Protein 5TC4 (pdb70)

InterPro domains:
  IPR000672 Tetrahydrofolate dehydrogenase/cyclohydrolase [MF_01576] (37-332)
  IPR000672 Tetrahydrofolate dehydrogenase/cyclohydrolase [PR00085] (68-90)
  IPR000672 Tetrahydrofolate dehydrogenase/cyclohydrolase [PR00085] (109-136)
  IPR000672 Tetrahydrofolate dehydrogenase/cyclohydrolase [PR00085] (144-165)
  IPR000672 Tetrahydrofolate dehydrogenase/cyclohydrolase [PR00085] (189-209)
  IPR000672 Tetrahydrofolate dehydrogenase/cyclohydrolase [PR00085] (248-277)
  IPR000672 Tetrahydrofolate dehydrogenase/cyclohydrolase [PR00085] (288-304)
  IPR000672 Tetrahydrofolate dehydrogenase/cyclohydrolase [PR00085] (305-323)
  IPR020630 Tetrahydrofolate dehydrogenase/cyclohydrolase, catalytic domain [PF00763] (40-155)
  IPR020631 Tetrahydrofolate dehydrogenase/cyclohydrolase, NAD(P)-binding domain [PF02882] (174-330)
  IPR020631 Tetrahydrofolate dehydrogenase/cyclohydrolase, NAD(P)-binding domain [cd01080] (150-329)
  IPR020867 Tetrahydrofolate dehydrogenase/cyclohydrolase, conserved site [PS00766] (110-135)
  IPR020867 Tetrahydrofolate dehydrogenase/cyclohydrolase, conserved site [PS00767] (309-317)
  IPR036291 NAD(P)-binding domain superfamily [SSF51735] (157-329)
  IPR046346 Aminoacid dehydrogenase-like, N-terminal domain superfamily [SSF53223] (36-178)

CATH classification: 3.40.50.720 (+1 more: 3.40.50.10860)

Nearest PDB structures (foldseek):
  6s4a-assembly1_B  TM=9.984E-01  e=3.434E-58  Homo sapiens
  6jib-assembly1_A  TM=9.997E-01  e=1.124E-57  Homo sapiens
  9it6-assembly1_B  TM=1.000E+00  e=1.806E-57  Homo sapiens
  6s4f-assembly1_B  TM=1.000E+00  e=3.943E-56  Homo sapiens
  6kg2-assembly1_B  TM=9.972E-01  e=4.757E-55  Homo sapiens

Sequence (292 aa):
EAVVISGRKLAQQIKQEVRQEVEEWVASGNKRPHLSVILVGENPASHSYVLNKTRAAAVVGINSETIMKPASISEEELLNNLINKLNNDDNVDGLLVQLPLPEHIDERRICNAVSPDKDVDGFHVINVGRMCLDQYSMLPATPWGVWWEIIKRTGIPTLGKNVVVAGRSKNVGMPIAMLLHTDGAHERPGGDATVTISHRYTPKEQLKKHTILADIVISAAGIPNLITADMIKEGAAVIDVGINRVHKPKLVGDVDFEGVRRQKAGYITPVPGGVGPMTVAMLMKNTIIAAKKVL

Solvent-accessible surface area: 13826 Å² total; per-residue (Å²): 206,8,84,57,11,33,0,173,140,20,1,95,93,2,43,106,82,0,81,107,48,0,99,117,58,44,84,82,71,58,84,84,0,19,0,0,0,0,4,10,14,153,62,111,28,6,52,57,71,3,84,70,18,23,146,5,0,74,89,0,22,5,75,42,65,46,27,119,73,87,52,93,13,45,34,138,98,0,52,104,31,0,87,138,6,30,107,52,128,69,4,17,0,0,3,9,17,52,87,14,28,176,106,7,54,60,121,132,0,12,52,30,5,22,47,64,17,5,0,18,2,38,14,84,89,7,42,29,80,2,49,131,12,57,135,13,7,16,5,9,23,1,36,0,1,27,8,0,0,109,88,41,58,18,86,18,133,55,75,53,1,4,0,4,10,107,48,140,67,24,1,33,1,2,5,36,1,1,88,10,60,30,93,85,84,17,71,8,4,44,6,87,34,43,96,5,59,192,164,35,81,105,126,80,10,76,128,68,0,60,104,0,33,0,0,0,0,20,42,41,82,56,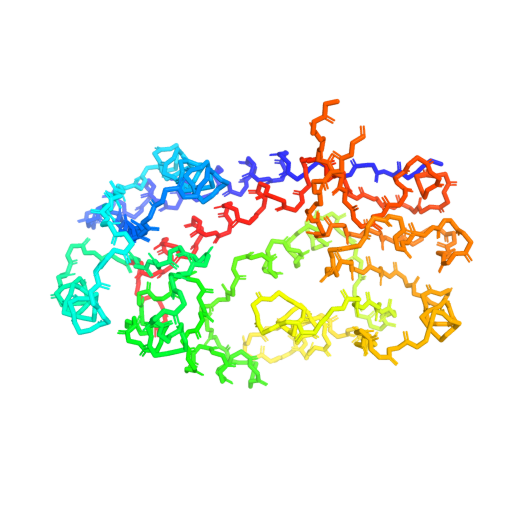87,21,0,37,33,74,3,0,74,142,46,2,3,0,0,6,18,5,90,14,138,35,178,211,102,118,62,37,5,0,9,45,60,114,19,0,93,132,65,5,22,71,0,1,30,32,97,25,1,6,40,36,0,31,16,0,3,2,0,49,2,0,0,29,6,8,59,138,106,106

Organism: Homo sapiens (NCBI:txid9606)

Secondary structure (DSSP, 8-state):
--EE--HHHHHHHHHHHHHHHHHHHHHTTPPPPEEEEEEES--HHHHHHHHHHHHHHHHHT-EEEEEEE-TT--HHHHHHHHHHHHH-TT--EEEE-SPPPTTS-HHHHHHHS-GGGBTT--SHHHHHHHHTT------HHHHHHHHHHHHHT---TT-EEEEE---TTTHHHHHHHHHS-TTSSS-----EEEEE-TTS-HHHHHHHHTT-SEEEE-S--TT-B-GGGS-TT-EEEE---EEE---EEE-SB-HHHHTTT-SEE--SSSSHHHHHHHHHHHHHHHHHHT--

B-factor: mean 28.62, std 11.02, range [14.59, 91.39]

Structure (mmCIF, N/CA/C/O backbone):
data_5TC4
#
_entry.id   5TC4
#
_cell.length_a   74.323
_cell.length_b   74.323
_cell.length_c   98.620
_cell.angle_alpha   90.00
_cell.angle_beta   90.00
_cell.angle_gamma   90.00
#
_symmetry.space_group_name_H-M   'I 4'
#
loop_
_entity.id
_entity.type
_entity.pdbx_description
1 polymer 'Bifunctional methylenetetrahydrofolate dehydrogenase/cyclohydrolase, mitochondrial'
2 non-polymer NICOTINAMIDE-ADENINE-DINUCLEOTIDE
3 non-polymer '4-(7-AMINO-9-HYDROXY-1-OXO-3,3A,4,5-TETRAHYDRO-2,5,6,8,9B-PENTAAZA-CYCLOPENTA[A]NAPHTHALEN-2-YL)-PHENYLCARBONYL-GLUTAMI C ACID'
4 non-polymer 'PHOSPHATE ION'
5 water water
#
loop_
_atom_site.group_PDB
_atom_site.id
_atom_site.type_symbol
_atom_site.label_atom_id
_atom_site.label_alt_id
_atom_site.label_comp_id
_atom_site.label_asym_id
_atom_site.label_entity_id
_atom_site.label_seq_id
_atom_site.pdbx_PDB_ins_code
_atom_site.Cartn_x
_atom_site.Cartn_y
_atom_site.Cartn_z
_atom_site.occupancy
_atom_site.B_iso_or_equiv
_atom_site.auth_seq_id
_atom_site.auth_comp_id
_atom_site.auth_asym_id
_atom_site.auth_atom_id
_atom_site.pdbx_PDB_model_num
ATOM 1 N N . GLU A 1 2 ? 89.910 10.929 -26.824 1.00 39.55 36 GLU A N 1
ATOM 2 C CA . GLU A 1 2 ? 89.557 11.616 -25.522 1.00 37.79 36 GLU A CA 1
ATOM 3 C C . GLU A 1 2 ? 89.655 10.721 -24.257 1.00 34.86 36 GLU A C 1
ATOM 4 O O . GLU A 1 2 ? 88.850 9.791 -24.037 1.00 34.48 36 GLU A O 1
ATOM 10 N N . ALA A 1 3 ? 90.664 11.074 -23.440 1.00 31.74 37 ALA A N 1
ATOM 11 C CA . ALA A 1 3 ? 90.890 10.524 -22.109 1.00 30.17 37 ALA A CA 1
ATOM 12 C C . ALA A 1 3 ? 89.654 10.790 -21.219 1.00 29.84 37 ALA A C 1
ATOM 13 O O . ALA A 1 3 ? 89.021 11.869 -21.317 1.00 29.58 37 ALA A O 1
ATOM 15 N N . VAL A 1 4 ? 89.307 9.775 -20.402 1.00 29.50 38 VAL A N 1
ATOM 16 C CA . VAL A 1 4 ? 88.383 9.931 -19.282 1.00 28.77 38 VAL A CA 1
ATOM 17 C C . VAL A 1 4 ? 89.190 10.746 -18.259 1.00 26.56 38 VAL A C 1
ATOM 18 O O . VAL A 1 4 ? 90.319 10.371 -17.883 1.00 25.75 38 VAL A O 1
ATOM 22 N N . VAL A 1 5 ? 88.637 11.883 -17.889 1.00 26.66 39 VAL A N 1
ATOM 23 C CA . VAL A 1 5 ? 89.191 12.721 -16.862 1.00 26.59 39 VAL A CA 1
ATOM 24 C C . VAL A 1 5 ? 88.611 12.243 -15.515 1.00 26.41 39 VAL A C 1
ATOM 25 O O . VAL A 1 5 ? 87.435 12.284 -15.281 1.00 26.88 39 VAL A O 1
ATOM 29 N N . ILE A 1 6 ? 89.452 11.712 -14.660 1.00 26.53 40 ILE A N 1
ATOM 30 C CA . ILE A 1 6 ? 88.942 11.064 -13.425 1.00 26.58 40 ILE A CA 1
ATOM 31 C C . ILE A 1 6 ? 88.827 12.221 -12.439 1.00 25.93 40 ILE A C 1
ATOM 32 O O . ILE A 1 6 ? 89.765 12.987 -12.300 1.00 25.12 40 ILE A O 1
ATOM 37 N N . SER A 1 7 ? 87.722 12.323 -11.746 1.00 25.65 41 SER A N 1
ATOM 38 C CA . SER A 1 7 ? 87.563 13.357 -10.781 1.00 26.66 41 SER A CA 1
ATOM 39 C C . SER A 1 7 ? 88.045 12.833 -9.423 1.00 25.82 41 SER A C 1
ATOM 40 O O . SER A 1 7 ? 87.428 11.974 -8.869 1.00 24.51 41 SER A O 1
ATOM 43 N N . GLY A 1 8 ? 89.136 13.341 -8.902 1.00 25.86 42 GLY A N 1
ATOM 44 C CA . GLY A 1 8 ? 89.558 12.912 -7.553 1.00 26.70 42 GLY A CA 1
ATOM 45 C C . GLY A 1 8 ? 88.593 13.504 -6.497 1.00 28.62 42 GLY A C 1
ATOM 46 O O . GLY A 1 8 ? 88.410 12.949 -5.414 1.00 27.47 42 GLY A O 1
ATOM 47 N N . ARG A 1 9 ? 87.970 14.627 -6.828 1.00 31.15 43 ARG A N 1
ATOM 48 C CA . ARG A 1 9 ? 86.934 15.219 -6.013 1.00 34.28 43 ARG A CA 1
ATOM 49 C C . ARG A 1 9 ? 85.749 14.304 -5.788 1.00 32.96 43 ARG A C 1
ATOM 50 O O . ARG A 1 9 ? 85.354 14.067 -4.673 1.00 32.80 43 ARG A O 1
ATOM 58 N N . LYS A 1 10 ? 85.235 13.687 -6.825 1.00 32.90 44 LYS A N 1
ATOM 59 C CA . LYS A 1 10 ? 84.148 12.724 -6.702 1.00 34.23 44 LYS A CA 1
ATOM 60 C C . LYS A 1 10 ? 84.539 11.425 -5.960 1.00 31.76 44 LYS A C 1
ATOM 61 O O . LYS A 1 10 ? 83.785 10.935 -5.130 1.00 31.12 44 LYS A O 1
ATOM 67 N N . LEU A 1 11 ? 85.691 10.848 -6.308 1.00 30.16 45 LEU A N 1
ATOM 68 C CA . LEU A 1 11 ? 86.219 9.758 -5.571 1.00 29.88 45 LEU A CA 1
ATOM 69 C C . LEU A 1 11 ? 86.405 10.101 -4.107 1.00 28.28 45 LEU A C 1
ATOM 70 O O . LEU A 1 11 ? 86.064 9.297 -3.290 1.00 28.08 45 LEU A O 1
ATOM 75 N N . ALA A 1 12 ? 86.983 11.251 -3.811 1.00 27.32 46 ALA A N 1
ATOM 76 C CA . ALA A 1 12 ? 87.249 11.632 -2.418 1.00 28.81 46 ALA A CA 1
ATOM 77 C C . ALA A 1 12 ? 85.947 11.759 -1.592 1.00 30.23 46 ALA A C 1
ATOM 78 O O . ALA A 1 12 ? 85.923 11.348 -0.413 1.00 29.20 46 ALA A O 1
ATOM 80 N N . GLN A 1 13 ? 84.914 12.315 -2.225 1.00 31.99 47 GLN A N 1
ATOM 81 C CA . GLN A 1 13 ? 83.596 12.357 -1.625 1.00 36.04 47 GLN A CA 1
ATOM 82 C C . GLN A 1 13 ? 83.112 10.958 -1.327 1.00 35.75 47 GLN A C 1
ATOM 83 O O . GLN A 1 13 ? 82.532 10.778 -0.285 1.00 34.67 47 GLN A O 1
ATOM 89 N N . GLN A 1 14 ? 83.303 9.978 -2.236 1.00 36.28 48 GLN A N 1
ATOM 90 C CA . GLN A 1 14 ? 82.879 8.592 -1.945 1.00 38.32 48 GLN A CA 1
ATOM 91 C C . GLN A 1 14 ? 83.606 8.118 -0.674 1.00 34.76 48 GLN A C 1
ATOM 92 O O . GLN A 1 14 ? 82.992 7.557 0.196 1.00 33.90 48 GLN A O 1
ATOM 98 N N . ILE A 1 15 ? 84.909 8.323 -0.631 1.00 31.49 49 ILE A N 1
ATOM 99 C CA . ILE A 1 15 ? 85.732 7.768 0.415 1.00 31.23 49 ILE A CA 1
ATOM 100 C C . ILE A 1 15 ? 85.329 8.418 1.688 1.00 30.80 49 ILE A C 1
ATOM 101 O O . ILE A 1 15 ? 85.205 7.724 2.690 1.00 30.47 49 ILE A O 1
ATOM 106 N N . LYS A 1 16 ? 85.072 9.729 1.641 1.00 30.45 50 LYS A N 1
ATOM 107 C CA . LYS A 1 16 ? 84.565 10.443 2.819 1.00 31.31 50 LYS A CA 1
ATOM 108 C C . LYS A 1 16 ? 83.168 9.993 3.287 1.00 32.62 50 LYS A C 1
ATOM 109 O O . LYS A 1 16 ? 82.919 9.993 4.454 1.00 32.59 50 LYS A O 1
ATOM 115 N N . GLN A 1 17 ? 82.284 9.599 2.380 1.00 35.52 51 GLN A N 1
ATOM 116 C CA . GLN A 1 17 ? 81.016 9.015 2.779 1.00 39.07 51 GLN A CA 1
ATOM 117 C C . GLN A 1 17 ? 81.234 7.726 3.567 1.00 37.94 51 GLN A C 1
ATOM 118 O O . GLN A 1 17 ? 80.586 7.503 4.544 1.00 37.35 51 GLN A O 1
ATOM 124 N N . GLU A 1 18 ? 82.184 6.923 3.122 1.00 36.20 52 GLU A N 1
ATOM 125 C CA . GLU A 1 18 ? 82.522 5.629 3.716 1.00 36.22 52 GLU A CA 1
ATOM 126 C C . GLU A 1 18 ? 83.078 5.809 5.155 1.00 35.04 52 GLU A C 1
ATOM 127 O O . GLU A 1 18 ? 82.649 5.162 6.075 1.00 33.82 52 GLU A O 1
ATOM 133 N N . VAL A 1 19 ? 83.966 6.777 5.312 1.00 33.43 53 VAL A N 1
ATOM 134 C CA . VAL A 1 19 ? 84.592 7.089 6.561 1.00 32.65 53 VAL A CA 1
ATOM 135 C C . VAL A 1 19 ? 83.541 7.628 7.531 1.00 33.32 53 VAL A C 1
ATOM 136 O O . VAL A 1 19 ? 83.587 7.269 8.691 1.00 32.70 53 VAL A O 1
ATOM 140 N N . ARG A 1 20 ? 82.637 8.476 7.060 1.00 33.73 54 ARG A N 1
ATOM 141 C CA . ARG A 1 20 ? 81.629 9.029 7.909 1.00 36.58 54 ARG A CA 1
ATOM 142 C C . ARG A 1 20 ? 80.816 7.895 8.476 1.00 37.86 54 ARG A C 1
ATOM 143 O O . ARG A 1 20 ? 80.593 7.839 9.649 1.00 36.49 54 ARG A O 1
ATOM 151 N N . GLN A 1 21 ? 80.320 7.027 7.630 1.00 40.62 55 GLN A N 1
ATOM 152 C CA . GLN A 1 21 ? 79.653 5.823 8.104 1.00 44.76 55 GLN A CA 1
ATOM 153 C C . GLN A 1 21 ? 80.423 5.026 9.156 1.00 43.28 55 GLN A C 1
ATOM 154 O O . GLN A 1 21 ? 79.860 4.610 10.213 1.00 42.17 55 GLN A O 1
ATOM 160 N N . GLU A 1 22 ? 81.684 4.762 8.833 1.00 40.80 56 GLU A N 1
ATOM 161 C CA . GLU A 1 22 ? 82.543 3.970 9.732 1.00 42.15 56 GLU A CA 1
ATOM 162 C C . GLU A 1 22 ? 82.618 4.668 11.087 1.00 40.16 56 GLU A C 1
ATOM 163 O O . GLU A 1 22 ? 82.465 4.038 12.118 1.00 39.46 56 GLU A O 1
ATOM 169 N N . VAL A 1 23 ? 82.799 5.976 11.041 1.00 37.17 57 VAL A N 1
ATOM 170 C CA . VAL A 1 23 ? 82.896 6.759 12.222 1.00 38.22 57 VAL A CA 1
ATOM 171 C C . VAL A 1 23 ? 81.552 6.820 12.950 1.00 41.01 57 VAL A C 1
ATOM 172 O O . VAL A 1 23 ? 81.512 6.650 14.180 1.00 41.39 57 VAL A O 1
ATOM 176 N N . GLU A 1 24 ? 80.464 7.026 12.218 1.00 44.29 58 GLU A N 1
ATOM 177 C CA . GLU A 1 24 ? 79.176 7.090 12.872 1.00 48.56 58 GLU A CA 1
ATOM 178 C C . GLU A 1 24 ? 78.910 5.733 13.518 1.00 49.97 58 GLU A C 1
ATOM 179 O O . GLU A 1 24 ? 78.328 5.680 14.584 1.00 48.63 58 GLU A O 1
ATOM 185 N N . GLU A 1 25 ? 79.370 4.634 12.916 1.00 52.87 59 GLU A N 1
ATOM 186 C CA . GLU A 1 25 ? 79.152 3.302 13.528 1.00 54.36 59 GLU A CA 1
ATOM 187 C C . GLU A 1 25 ? 80.092 2.957 14.748 1.00 51.96 59 GLU A C 1
ATOM 188 O O . GLU A 1 25 ? 79.675 2.252 15.697 1.00 51.66 59 GLU A O 1
ATOM 194 N N . TRP A 1 26 ? 81.317 3.506 14.757 1.00 45.51 60 TRP A N 1
ATOM 195 C CA . TRP A 1 26 ? 82.262 3.415 15.902 1.00 43.12 60 TRP A CA 1
ATOM 196 C C . TRP A 1 26 ? 81.661 4.129 17.132 1.00 43.54 60 TRP A C 1
ATOM 197 O O . TRP A 1 26 ? 81.637 3.607 18.223 1.00 42.63 60 TRP A O 1
ATOM 208 N N . VAL A 1 27 ? 81.169 5.335 16.913 1.00 43.79 61 VAL A N 1
ATOM 209 C CA . VAL A 1 27 ? 80.684 6.172 17.978 1.00 45.79 61 VAL A CA 1
ATOM 210 C C . VAL A 1 27 ? 79.345 5.652 18.532 1.00 48.72 61 VAL A C 1
ATOM 211 O O . VAL A 1 27 ? 79.166 5.551 19.785 1.00 49.31 61 VAL A O 1
ATOM 215 N N . ALA A 1 28 ? 78.431 5.361 17.615 1.00 46.88 62 ALA A N 1
ATOM 216 C CA . ALA A 1 28 ? 77.165 4.661 17.874 1.00 49.09 62 ALA A CA 1
ATOM 217 C C . ALA A 1 28 ? 77.263 3.478 18.819 1.00 50.76 62 ALA A C 1
ATOM 218 O O . ALA A 1 28 ? 76.342 3.242 19.609 1.00 49.85 62 ALA A O 1
ATOM 220 N N . SER A 1 29 ? 78.373 2.755 18.740 1.00 49.90 63 SER A N 1
ATOM 221 C CA . SER A 1 29 ? 78.577 1.591 19.574 1.00 51.14 63 SER A CA 1
ATOM 222 C C . SER A 1 29 ? 79.297 1.886 20.903 1.00 50.44 63 SER A C 1
ATOM 223 O O . SER A 1 29 ? 79.754 0.952 21.549 1.00 51.02 63 SER A O 1
ATOM 226 N N . GLY A 1 30 ? 79.409 3.168 21.292 1.00 48.84 64 GLY A N 1
ATOM 227 C CA . GLY A 1 30 ? 79.945 3.585 22.588 1.00 46.63 64 GLY A CA 1
ATOM 228 C C . GLY A 1 30 ? 81.411 3.958 22.685 1.00 45.57 64 GLY A C 1
ATOM 229 O O . GLY A 1 30 ? 81.851 4.316 23.745 1.00 42.59 64 GLY A O 1
ATOM 230 N N . ASN A 1 31 ? 82.178 3.959 21.581 1.00 43.86 65 ASN A N 1
ATOM 231 C CA . ASN A 1 31 ? 83.593 4.372 21.664 1.00 41.08 65 ASN A CA 1
ATOM 232 C C . ASN A 1 31 ? 83.751 5.837 21.535 1.00 38.65 65 ASN A C 1
ATOM 233 O O . ASN A 1 31 ? 82.920 6.517 20.997 1.00 37.83 65 ASN A O 1
ATOM 238 N N . LYS A 1 32 ? 84.881 6.317 21.992 1.00 37.60 66 LYS A N 1
ATOM 239 C CA . LYS A 1 32 ? 85.239 7.715 21.827 1.00 37.44 66 LYS A CA 1
ATOM 240 C C . LYS A 1 32 ? 85.337 8.133 20.323 1.00 36.98 66 LYS A C 1
ATOM 241 O O . LYS A 1 32 ? 85.957 7.416 19.471 1.00 35.97 66 LYS A O 1
ATOM 247 N N . ARG A 1 33 ? 84.758 9.296 20.021 1.00 36.22 67 ARG A N 1
ATOM 248 C CA . ARG A 1 33 ? 84.934 9.964 18.715 1.00 35.23 67 ARG A CA 1
ATOM 249 C C . ARG A 1 33 ? 86.415 10.069 18.311 1.00 32.60 67 ARG A C 1
ATOM 250 O O . ARG A 1 33 ? 87.237 10.438 19.116 1.00 34.17 67 ARG A O 1
ATOM 258 N N . PRO A 1 34 ? 86.758 9.728 17.081 1.00 30.85 68 PRO A N 1
ATOM 259 C CA . PRO A 1 34 ? 88.189 9.900 16.816 1.00 29.13 68 PRO A CA 1
ATOM 260 C C . PRO A 1 34 ? 88.652 11.357 16.819 1.00 27.63 68 PRO A C 1
ATOM 261 O O . PRO A 1 34 ? 87.864 12.274 16.526 1.00 26.06 68 PRO A O 1
ATOM 265 N N . HIS A 1 35 ? 89.925 11.526 17.210 1.00 27.00 69 HIS A N 1
ATOM 266 C CA . HIS A 1 35 ? 90.574 12.803 17.344 1.00 27.65 69 HIS A CA 1
ATOM 267 C C . HIS A 1 35 ? 91.918 12.833 16.624 1.00 26.99 69 HIS A C 1
ATOM 268 O O . HIS A 1 35 ? 92.797 12.003 16.913 1.00 26.78 69 HIS A O 1
ATOM 275 N N . LEU A 1 36 ? 92.067 13.836 15.748 1.00 25.46 70 LEU A N 1
ATOM 276 C CA . LEU A 1 36 ? 93.212 14.020 14.956 1.00 24.19 70 LEU A CA 1
ATOM 277 C C . LEU A 1 36 ? 93.826 15.298 15.419 1.00 23.68 70 LEU A C 1
ATOM 278 O O . LEU A 1 36 ? 93.175 16.296 15.401 1.00 24.32 70 LEU A O 1
ATOM 283 N N . SER A 1 37 ? 95.089 15.240 15.810 1.00 23.20 71 SER A N 1
ATOM 284 C CA . SER A 1 37 ? 95.901 16.435 16.103 1.00 23.15 71 SER A CA 1
ATOM 285 C C . SER A 1 37 ? 96.920 16.753 14.997 1.00 21.91 71 SER A C 1
ATOM 286 O O . SER A 1 37 ? 97.723 15.885 14.549 1.00 22.25 71 SER A O 1
ATOM 289 N N . VAL A 1 38 ? 96.931 17.993 14.555 1.00 20.76 72 VAL A N 1
ATOM 290 C CA . VAL A 1 38 ? 97.909 18.422 13.492 1.00 19.65 72 VAL A CA 1
ATOM 291 C C . VAL A 1 38 ? 98.775 19.515 14.029 1.00 19.11 72 VAL A C 1
ATOM 292 O O . VAL A 1 38 ? 98.231 20.515 14.550 1.00 19.13 72 VAL A O 1
ATOM 296 N N . ILE A 1 39 ? 100.104 19.312 14.016 1.00 17.95 73 ILE A N 1
ATOM 297 C CA . ILE A 1 39 ? 101.054 20.380 14.402 1.00 17.78 73 ILE A CA 1
ATOM 298 C C . ILE A 1 39 ? 101.476 21.169 13.143 1.00 17.86 73 ILE A C 1
ATOM 299 O O . ILE A 1 39 ? 101.953 20.562 12.131 1.00 17.49 73 ILE A O 1
ATOM 304 N N . LEU A 1 40 ? 101.262 22.459 13.166 1.00 18.14 74 LEU A N 1
ATOM 305 C CA . LEU A 1 40 ? 101.626 23.277 12.025 1.00 18.63 74 LEU A CA 1
ATOM 306 C C . LEU A 1 40 ? 102.634 24.335 12.536 1.00 19.00 74 LEU A C 1
ATOM 307 O O . LEU A 1 40 ? 102.305 25.200 13.403 1.00 19.41 74 LEU A O 1
ATOM 312 N N . VAL A 1 41 ? 103.845 24.284 12.031 1.00 18.40 75 VAL A N 1
ATOM 313 C CA . VAL A 1 41 ? 104.827 25.229 12.426 1.00 18.97 75 VAL A CA 1
ATOM 314 C C . VAL A 1 41 ? 105.026 26.318 11.352 1.00 19.67 75 VAL A C 1
ATOM 315 O O . VAL A 1 41 ? 105.216 26.050 10.166 1.00 19.77 75 VAL A O 1
ATOM 319 N N . GLY A 1 42 ? 105.085 27.565 11.736 1.00 20.69 76 GLY A N 1
ATOM 320 C CA . GLY A 1 42 ? 105.391 28.601 10.732 1.00 21.33 76 GLY A CA 1
ATOM 321 C C . GLY A 1 42 ? 104.191 29.081 9.970 1.00 21.73 76 GLY A C 1
ATOM 322 O O . GLY A 1 42 ? 103.076 28.804 10.354 1.00 21.52 76 GLY A O 1
ATOM 323 N N . GLU A 1 43 ? 104.462 29.862 8.921 1.00 22.60 77 GLU A N 1
ATOM 324 C CA . GLU A 1 43 ? 103.516 30.735 8.278 1.00 23.83 77 GLU A CA 1
ATOM 325 C C . GLU A 1 43 ? 103.359 30.426 6.767 1.00 24.31 77 GLU A C 1
ATOM 326 O O . GLU A 1 43 ? 102.741 31.236 5.987 1.00 24.47 77 GLU A O 1
ATOM 332 N N . ASN A 1 44 ? 103.836 29.267 6.341 1.00 24.27 78 ASN A N 1
ATOM 333 C CA . ASN A 1 44 ? 103.759 28.893 4.914 1.00 24.80 78 ASN A CA 1
ATOM 334 C C . ASN A 1 44 ? 102.326 28.850 4.383 1.00 23.99 78 ASN A C 1
ATOM 335 O O . ASN A 1 44 ? 101.559 28.045 4.838 1.00 24.13 78 ASN A O 1
ATOM 340 N N . PRO A 1 45 ? 101.987 29.629 3.351 1.00 23.59 79 PRO A N 1
ATOM 341 C CA . PRO A 1 45 ? 100.537 29.644 3.079 1.00 23.48 79 PRO A CA 1
ATOM 342 C C . PRO A 1 45 ? 99.986 28.374 2.565 1.00 22.82 79 PRO A C 1
ATOM 343 O O . PRO A 1 45 ? 98.828 28.035 2.840 1.00 22.16 79 PRO A O 1
ATOM 347 N N . ALA A 1 46 ? 100.782 27.664 1.789 1.00 22.22 80 ALA A N 1
ATOM 348 C CA . ALA A 1 46 ? 100.273 26.440 1.198 1.00 22.05 80 ALA A CA 1
ATOM 349 C C . ALA A 1 46 ? 100.051 25.430 2.379 1.00 20.90 80 ALA A C 1
ATOM 350 O O . ALA A 1 46 ? 99.064 24.720 2.429 1.00 21.08 80 ALA A O 1
ATOM 352 N N . SER A 1 47 ? 100.969 25.397 3.303 1.00 20.54 81 SER A N 1
ATOM 353 C CA . SER A 1 47 ? 100.897 24.547 4.499 1.00 19.84 81 SER A CA 1
ATOM 354 C C . SER A 1 47 ? 99.572 24.792 5.244 1.00 19.66 81 SER A C 1
ATOM 355 O O . SER A 1 47 ? 98.827 23.831 5.589 1.00 18.58 81 SER A O 1
ATOM 358 N N . HIS A 1 48 ? 99.228 26.082 5.355 1.00 19.90 82 HIS A N 1
ATOM 359 C CA . HIS A 1 48 ? 97.981 26.489 6.087 1.00 20.29 82 HIS A CA 1
ATOM 360 C C . HIS A 1 48 ? 96.763 26.092 5.356 1.00 20.12 82 HIS A C 1
ATOM 361 O O . HIS A 1 48 ? 95.871 25.543 5.929 1.00 19.59 82 HIS A O 1
ATOM 368 N N . SER A 1 49 ? 96.803 26.253 4.040 1.00 20.26 83 SER A N 1
ATOM 369 C CA . SER A 1 49 ? 95.690 25.858 3.239 1.00 20.94 83 SER A CA 1
ATOM 370 C C . SER A 1 49 ? 95.486 24.300 3.271 1.00 20.42 83 SER A C 1
ATOM 371 O O . SER A 1 49 ? 94.326 23.759 3.403 1.00 19.94 83 SER A O 1
ATOM 374 N N . TYR A 1 50 ? 96.562 23.543 3.234 1.00 20.24 84 TYR A N 1
ATOM 375 C CA . TYR A 1 50 ? 96.405 22.073 3.210 1.00 20.80 84 TYR A CA 1
ATOM 376 C C . TYR A 1 50 ? 95.893 21.518 4.532 1.00 20.78 84 TYR A C 1
ATOM 377 O O . TYR A 1 50 ? 95.054 20.572 4.569 1.00 21.04 84 TYR A O 1
ATOM 386 N N . VAL A 1 51 ? 96.396 22.100 5.622 1.00 21.26 85 VAL A N 1
ATOM 387 C CA . VAL A 1 51 ? 95.925 21.743 6.966 1.00 21.54 85 VAL A CA 1
ATOM 388 C C . VAL A 1 51 ? 94.469 22.081 7.150 1.00 22.21 85 VAL A C 1
ATOM 389 O O . VAL A 1 51 ? 93.729 21.306 7.718 1.00 21.58 85 VAL A O 1
ATOM 393 N N . LEU A 1 52 ? 94.059 23.237 6.643 1.00 23.54 86 LEU A N 1
ATOM 394 C CA . LEU A 1 52 ? 92.654 23.631 6.678 1.00 24.91 86 LEU A CA 1
ATOM 395 C C . LEU A 1 52 ? 91.762 22.592 5.864 1.00 25.37 86 LEU A C 1
ATOM 396 O O . LEU A 1 52 ? 90.658 22.213 6.361 1.00 25.21 86 LEU A O 1
ATOM 401 N N . ASN A 1 53 ? 92.266 22.098 4.718 1.00 24.83 87 ASN A N 1
ATOM 402 C CA . ASN A 1 53 ? 91.532 21.070 3.959 1.00 25.61 87 ASN A CA 1
ATOM 403 C C . ASN A 1 53 ? 91.368 19.845 4.759 1.00 24.13 87 ASN A C 1
ATOM 404 O O . ASN A 1 53 ? 90.357 19.215 4.674 1.00 23.58 87 ASN A O 1
ATOM 409 N N . LYS A 1 54 ? 92.402 19.522 5.531 1.00 23.73 88 LYS A N 1
ATOM 410 C CA . LYS A 1 54 ? 92.403 18.346 6.381 1.00 23.48 88 LYS A CA 1
ATOM 411 C C . LYS A 1 54 ? 91.440 18.498 7.533 1.00 23.70 88 LYS A C 1
ATOM 412 O O . LYS A 1 54 ? 90.706 17.559 7.824 1.00 24.14 88 LYS A O 1
ATOM 418 N N . THR A 1 55 ? 91.366 19.665 8.156 1.00 23.77 89 THR A N 1
ATOM 419 C CA . THR A 1 55 ? 90.486 19.806 9.329 1.00 24.88 89 THR A CA 1
ATOM 420 C C . THR A 1 55 ? 89.004 19.901 8.925 1.00 24.74 89 THR A C 1
ATOM 421 O O . THR A 1 55 ? 88.140 19.304 9.637 1.00 24.66 89 THR A O 1
ATOM 425 N N . ARG A 1 56 ? 88.746 20.468 7.730 1.00 24.88 90 ARG A N 1
ATOM 426 C CA . ARG A 1 56 ? 87.383 20.486 7.159 1.00 25.63 90 ARG A CA 1
ATOM 427 C C . ARG A 1 56 ? 86.877 19.102 6.784 1.00 24.88 90 ARG A C 1
ATOM 428 O O . ARG A 1 56 ? 85.698 18.771 6.973 1.00 25.02 90 ARG A O 1
ATOM 436 N N . ALA A 1 57 ? 87.763 18.330 6.170 1.00 24.28 91 ALA A N 1
ATOM 437 C CA . ALA A 1 57 ? 87.453 16.950 5.847 1.00 23.26 91 ALA A CA 1
ATOM 438 C C . ALA A 1 57 ? 87.153 16.174 7.133 1.00 22.93 91 ALA A C 1
ATOM 439 O O . ALA A 1 57 ? 86.238 15.377 7.198 1.00 22.32 91 ALA A O 1
ATOM 441 N N . ALA A 1 58 ? 87.934 16.412 8.172 1.00 23.08 92 ALA A N 1
ATOM 442 C CA . ALA A 1 58 ? 87.687 15.725 9.438 1.00 23.71 92 ALA A CA 1
ATOM 443 C C . ALA A 1 58 ? 86.284 16.116 9.958 1.00 24.76 92 ALA A C 1
ATOM 444 O O . ALA A 1 58 ? 85.478 15.253 10.281 1.00 23.92 92 ALA A O 1
ATOM 446 N N . ALA A 1 59 ? 85.973 17.405 9.923 1.00 25.56 93 ALA A N 1
ATOM 447 C CA . ALA A 1 59 ? 84.694 17.813 10.433 1.00 27.78 93 ALA A CA 1
ATOM 448 C C . ALA A 1 59 ? 83.584 17.189 9.612 1.00 29.16 93 ALA A C 1
ATOM 449 O O . ALA A 1 59 ? 82.635 16.742 10.181 1.00 31.24 93 ALA A O 1
ATOM 451 N N . VAL A 1 60 ? 83.710 17.093 8.307 1.00 30.78 94 VAL A N 1
ATOM 452 C CA . VAL A 1 60 ? 82.626 16.471 7.522 1.00 31.70 94 VAL A CA 1
ATOM 453 C C . VAL A 1 60 ? 82.456 14.964 7.695 1.00 30.50 94 VAL A C 1
ATOM 454 O O . VAL A 1 60 ? 81.350 14.525 7.516 1.00 30.79 94 VAL A O 1
ATOM 458 N N . VAL A 1 61 ? 83.504 14.181 8.042 1.00 29.26 95 VAL A N 1
ATOM 459 C CA . VAL A 1 61 ? 83.338 12.756 8.358 1.00 27.94 95 VAL A CA 1
ATOM 460 C C . VAL A 1 61 ? 83.136 12.448 9.861 1.00 28.09 95 VAL A C 1
ATOM 461 O O . VAL A 1 61 ? 83.040 11.241 10.248 1.00 27.71 95 VAL A O 1
ATOM 465 N N . GLY A 1 62 ? 83.029 13.493 10.701 1.00 28.65 96 GLY A N 1
ATOM 466 C CA . GLY A 1 62 ? 82.728 13.324 12.148 1.00 28.60 96 GLY A CA 1
ATOM 467 C C . GLY A 1 62 ? 83.952 13.069 13.029 1.00 28.69 96 GLY A C 1
ATOM 468 O O . GLY A 1 62 ? 83.859 12.533 14.098 1.00 29.66 96 GLY A O 1
ATOM 469 N N . ILE A 1 63 ? 85.118 13.484 12.576 1.00 27.83 97 ILE A N 1
ATOM 470 C CA . ILE A 1 63 ? 86.342 13.346 13.328 1.00 26.78 97 ILE A CA 1
ATOM 471 C C . ILE A 1 63 ? 86.697 14.672 13.968 1.00 26.59 97 ILE A C 1
ATOM 472 O O . ILE A 1 63 ? 86.695 15.658 13.278 1.00 26.31 97 ILE A O 1
ATOM 477 N N . ASN A 1 64 ? 86.959 14.693 15.287 1.00 27.26 98 ASN A N 1
ATOM 478 C CA . ASN A 1 64 ? 87.427 15.899 15.956 1.00 28.00 98 ASN A CA 1
ATOM 479 C C . ASN A 1 64 ? 88.861 16.161 15.564 1.00 25.97 98 ASN A C 1
ATOM 480 O O . ASN A 1 64 ? 89.676 15.229 15.382 1.00 24.61 98 ASN A O 1
ATOM 485 N N . SER A 1 65 ? 89.185 17.433 15.441 1.00 25.88 99 SER A N 1
ATOM 486 C CA . SER A 1 65 ? 90.535 17.830 15.086 1.00 25.41 99 SER A CA 1
ATOM 487 C C . SER A 1 65 ? 90.988 18.999 15.862 1.00 25.93 99 SER A C 1
ATOM 488 O O . SER A 1 65 ? 90.179 19.844 16.301 1.00 25.92 99 SER A O 1
ATOM 491 N N . GLU A 1 66 ? 92.288 19.052 16.109 1.00 26.15 100 GLU A N 1
ATOM 492 C CA . GLU A 1 66 ? 92.853 20.333 16.557 1.00 27.72 100 GLU A CA 1
ATOM 493 C C . GLU A 1 66 ? 94.069 20.642 15.748 1.00 25.84 100 GLU A C 1
ATOM 494 O O . GLU A 1 66 ? 94.881 19.714 15.390 1.00 25.20 100 GLU A O 1
ATOM 500 N N . THR A 1 67 ? 94.233 21.926 15.526 1.00 24.71 101 THR A N 1
ATOM 501 C CA . THR A 1 67 ? 95.424 22.443 14.911 1.00 24.88 101 THR A CA 1
ATOM 502 C C . THR A 1 67 ? 96.269 23.141 15.928 1.00 24.49 101 THR A C 1
ATOM 503 O O . THR A 1 67 ? 95.886 24.154 16.448 1.00 24.69 101 THR A O 1
ATOM 507 N N . ILE A 1 68 ? 97.419 22.588 16.201 1.00 23.91 102 ILE A N 1
ATOM 508 C CA . ILE A 1 68 ? 98.339 23.217 17.077 1.00 25.14 102 ILE A CA 1
ATOM 509 C C . ILE A 1 68 ? 99.380 24.060 16.352 1.00 24.94 102 ILE A C 1
ATOM 510 O O . ILE A 1 68 ? 100.230 23.534 15.715 1.00 24.53 102 ILE A O 1
ATOM 515 N N . MET A 1 69 ? 99.301 25.351 16.531 1.00 25.00 103 MET A N 1
ATOM 516 C CA . MET A 1 69 ? 100.117 26.269 15.873 1.00 26.07 103 MET A CA 1
ATOM 517 C C . MET A 1 69 ? 101.319 26.608 16.716 1.00 25.55 103 MET A C 1
ATOM 518 O O . MET A 1 69 ? 101.170 27.016 17.885 1.00 24.76 103 MET A O 1
ATOM 523 N N . LYS A 1 70 ? 102.487 26.553 16.093 1.00 24.49 104 LYS A N 1
ATOM 524 C CA . LYS A 1 70 ? 103.718 27.037 16.679 1.00 24.70 104 LYS A CA 1
ATOM 525 C C . LYS A 1 70 ? 104.532 27.895 15.726 1.00 24.37 104 LYS A C 1
ATOM 526 O O . LYS A 1 70 ? 104.534 27.629 14.540 1.00 24.06 104 LYS A O 1
ATOM 532 N N . PRO A 1 71 ? 105.299 28.861 16.250 1.00 23.90 105 PRO A N 1
ATOM 533 C CA . PRO A 1 71 ? 106.138 29.716 15.420 1.00 23.41 105 PRO A CA 1
ATOM 534 C C . PRO A 1 71 ? 107.402 28.974 14.898 1.00 22.75 105 PRO A C 1
ATOM 535 O O . PRO A 1 71 ? 107.851 27.995 15.468 1.00 21.40 105 PRO A O 1
ATOM 539 N N . ALA A 1 72 ? 107.898 29.393 13.722 1.00 23.22 106 ALA A N 1
ATOM 540 C CA . ALA A 1 72 ? 109.108 28.800 13.119 1.00 23.50 106 ALA A CA 1
ATOM 541 C C . ALA A 1 72 ? 110.313 28.826 14.060 1.00 23.83 106 ALA A C 1
ATOM 542 O O . ALA A 1 72 ? 111.270 28.138 13.798 1.00 23.37 106 ALA A O 1
ATOM 544 N N . SER A 1 73 ? 110.253 29.582 15.162 1.00 23.69 107 SER A N 1
ATOM 545 C CA . SER A 1 73 ? 111.342 29.636 16.070 1.00 24.38 107 SER A CA 1
ATOM 546 C C . SER A 1 73 ? 111.383 28.477 17.088 1.00 23.85 107 SER A C 1
ATOM 547 O O . SER A 1 73 ? 112.309 28.361 17.829 1.00 23.79 107 SER A O 1
ATOM 550 N N . ILE A 1 74 ? 110.355 27.656 17.155 1.00 23.69 108 ILE A N 1
ATOM 551 C CA . ILE A 1 74 ? 110.325 26.511 18.033 1.00 23.58 108 ILE A CA 1
ATOM 552 C C . ILE A 1 74 ? 111.577 25.629 17.913 1.00 23.36 108 ILE A C 1
ATOM 553 O O . ILE A 1 74 ? 112.035 25.298 16.802 1.00 23.05 108 ILE A O 1
ATOM 558 N N . SER A 1 75 ? 112.168 25.250 19.047 1.00 23.06 109 SER A N 1
ATOM 559 C CA . SER A 1 75 ? 113.286 24.357 18.965 1.00 22.97 109 SER A CA 1
ATOM 560 C C . SER A 1 75 ? 112.819 22.931 18.691 1.00 22.72 109 SER A C 1
ATOM 561 O O . SER A 1 75 ? 111.655 22.531 18.882 1.00 22.32 109 SER A O 1
ATOM 564 N N . GLU A 1 76 ? 113.763 22.167 18.248 1.00 23.51 110 GLU A N 1
ATOM 565 C CA . GLU A 1 76 ? 113.538 20.788 17.969 1.00 25.00 110 GLU A CA 1
ATOM 566 C C . GLU A 1 76 ? 113.116 20.048 19.225 1.00 25.95 110 GLU A C 1
ATOM 567 O O . GLU A 1 76 ? 112.065 19.315 19.219 1.00 26.09 110 GLU A O 1
ATOM 573 N N . GLU A 1 77 ? 113.860 20.308 20.313 1.0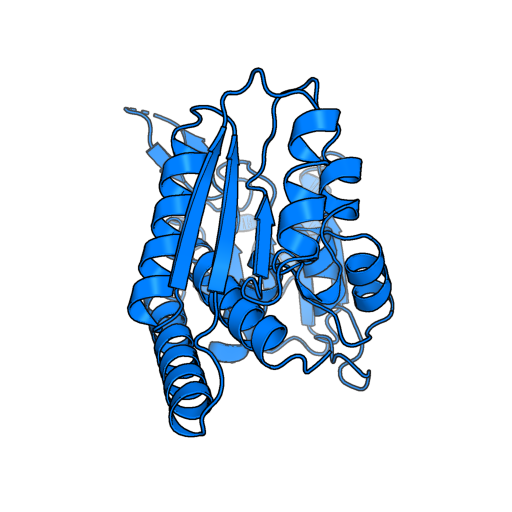0 26.61 111 GLU A N 1
ATOM 574 C CA . GLU A 1 77 ? 113.498 19.802 21.675 1.00 27.02 111 GLU A CA 1
ATOM 575 C C . GLU A 1 77 ? 112.110 20.167 22.134 1.00 25.82 111 GLU A C 1
ATOM 576 O O . GLU A 1 77 ? 111.314 19.252 22.541 1.00 25.42 111 GLU A O 1
ATOM 582 N N . GLU A 1 78 ? 111.704 21.418 21.942 1.00 25.88 112 GLU A N 1
ATOM 583 C CA . GLU A 1 78 ? 110.316 21.759 22.266 1.00 26.11 112 GLU A CA 1
ATOM 584 C C . GLU A 1 78 ? 109.309 20.996 21.413 1.00 24.81 112 GLU A C 1
ATOM 585 O O . GLU A 1 78 ? 108.317 20.525 21.930 1.00 24.59 112 GLU A O 1
ATOM 591 N N . LEU A 1 79 ? 109.526 20.889 20.083 1.00 23.48 113 LEU A N 1
ATOM 592 C CA . LEU A 1 79 ? 108.525 20.217 19.257 1.00 22.28 113 LEU A CA 1
ATOM 593 C C . LEU A 1 79 ? 108.402 18.718 19.690 1.00 21.57 113 LEU A C 1
ATOM 594 O O . LEU A 1 79 ? 107.315 18.139 19.800 1.00 20.93 113 LEU A O 1
ATOM 599 N N . LEU A 1 80 ? 109.560 18.127 19.970 1.00 21.24 114 LEU A N 1
ATOM 600 C CA . LEU A 1 80 ? 109.607 16.740 20.398 1.00 21.92 114 LEU A CA 1
ATOM 601 C C . LEU A 1 80 ? 108.855 16.551 21.717 1.00 22.71 114 LEU A C 1
ATOM 602 O O . LEU A 1 80 ? 108.160 15.527 21.875 1.00 23.07 114 LEU A O 1
ATOM 607 N N A ASN A 1 81 ? 109.013 17.497 22.639 0.50 23.78 115 ASN A N 1
ATOM 608 N N B ASN A 1 81 ? 109.012 17.504 22.631 0.50 23.11 115 ASN A N 1
ATOM 609 C CA A ASN A 1 81 ? 108.241 17.496 23.885 0.50 24.77 115 ASN A CA 1
ATOM 610 C CA B ASN A 1 81 ? 108.255 17.509 23.881 0.50 23.68 115 ASN A CA 1
ATOM 611 C C A ASN A 1 81 ? 106.736 17.473 23.592 0.50 24.07 115 ASN A C 1
ATOM 612 C C B ASN A 1 81 ? 106.741 17.490 23.608 0.50 23.47 115 ASN A C 1
ATOM 613 O O A ASN A 1 81 ? 105.975 16.588 24.109 0.50 24.50 115 ASN A O 1
ATOM 614 O O B ASN A 1 81 ? 105.977 16.637 24.167 0.50 23.97 115 ASN A O 1
ATOM 623 N N . LEU A 1 82 ? 106.306 18.412 22.751 1.00 23.19 116 LEU A N 1
ATOM 624 C CA . LEU A 1 82 ? 104.911 18.431 22.370 1.00 22.89 116 LEU A CA 1
ATOM 625 C C . LEU A 1 82 ? 104.444 17.086 21.789 1.00 22.05 116 LEU A C 1
ATOM 626 O O . LEU A 1 82 ? 103.402 16.594 22.162 1.00 21.38 116 LEU A O 1
ATOM 631 N N . ILE A 1 83 ? 105.230 16.536 20.836 1.00 21.41 117 ILE A N 1
ATOM 632 C CA . ILE A 1 83 ? 104.942 15.226 20.280 1.00 20.96 117 ILE A CA 1
ATOM 633 C C . ILE A 1 83 ? 104.769 14.128 21.355 1.00 22.08 117 ILE A C 1
ATOM 634 O O . ILE A 1 83 ? 103.747 13.422 21.312 1.00 21.19 117 ILE A O 1
ATOM 639 N N . ASN A 1 84 ? 105.687 14.065 22.342 1.00 23.77 118 ASN A N 1
ATOM 640 C CA . ASN A 1 84 ? 105.635 13.085 23.492 1.00 25.34 118 ASN A CA 1
ATOM 641 C C . ASN A 1 84 ? 104.319 13.220 24.317 1.00 26.88 118 ASN A C 1
ATOM 642 O O . ASN A 1 84 ? 103.550 12.237 24.627 1.00 26.87 118 ASN A O 1
ATOM 647 N N . LYS A 1 85 ? 104.019 14.475 24.630 1.00 28.16 119 LYS A N 1
ATOM 648 C CA . LYS A 1 85 ? 102.753 14.789 25.266 1.00 29.56 119 LYS A CA 1
ATOM 649 C C . LYS A 1 85 ? 101.537 14.303 24.431 1.00 27.81 119 LYS A C 1
ATOM 650 O O . LYS A 1 85 ? 100.623 13.647 24.959 1.00 27.22 119 LYS A O 1
ATOM 656 N N . LEU A 1 86 ? 101.540 14.494 23.113 1.00 25.99 120 LEU A N 1
ATOM 657 C CA . LEU A 1 86 ? 100.383 14.011 22.302 1.00 25.33 120 LEU A CA 1
ATOM 658 C C . LEU A 1 86 ? 100.307 12.483 22.098 1.00 24.39 120 LEU A C 1
ATOM 659 O O . LEU A 1 86 ? 99.225 11.914 22.021 1.00 23.51 120 LEU A O 1
ATOM 664 N N . ASN A 1 87 ? 101.468 11.850 21.954 1.00 24.18 121 ASN A N 1
ATOM 665 C CA . ASN A 1 87 ? 101.623 10.407 21.947 1.00 24.16 121 ASN A CA 1
ATOM 666 C C . ASN A 1 87 ? 101.012 9.773 23.163 1.00 26.05 121 ASN A C 1
ATOM 667 O O . ASN A 1 87 ? 100.317 8.765 23.042 1.00 27.33 121 ASN A O 1
ATOM 672 N N . ASN A 1 88 ? 101.290 10.374 24.316 1.00 26.90 122 ASN A N 1
ATOM 673 C CA . ASN A 1 88 ? 100.802 9.904 25.615 1.00 28.03 122 ASN A CA 1
ATOM 674 C C . ASN A 1 88 ? 99.411 10.294 26.068 1.00 28.37 122 ASN A C 1
ATOM 675 O O . ASN A 1 88 ? 98.938 9.744 27.013 1.00 28.62 122 ASN A O 1
ATOM 680 N N . ASP A 1 89 ? 98.737 11.157 25.348 1.00 28.15 123 ASP A N 1
ATOM 681 C CA . ASP A 1 89 ? 97.353 11.462 25.564 1.00 28.65 123 ASP A CA 1
ATOM 682 C C . ASP A 1 89 ? 96.466 10.454 24.842 1.00 28.72 123 ASP A C 1
ATOM 683 O O . ASP A 1 89 ? 96.442 10.432 23.631 1.00 27.34 123 ASP A O 1
ATOM 688 N N . ASP A 1 90 ? 95.653 9.680 25.569 1.00 30.00 124 ASP A N 1
ATOM 689 C CA . ASP A 1 90 ? 94.697 8.720 24.930 1.00 30.67 124 ASP A CA 1
ATOM 690 C C . ASP A 1 90 ? 93.484 9.304 24.232 1.00 29.56 124 ASP A C 1
ATOM 691 O O . ASP A 1 90 ? 92.781 8.560 23.583 1.00 29.26 124 ASP A O 1
ATOM 696 N N . ASN A 1 91 ? 93.212 10.587 24.374 1.00 29.70 125 ASN A N 1
ATOM 697 C CA . ASN A 1 91 ? 92.198 11.186 23.566 1.00 32.74 125 ASN A CA 1
ATOM 698 C C . ASN A 1 91 ? 92.670 11.370 22.106 1.00 31.15 125 ASN A C 1
ATOM 699 O O . ASN A 1 91 ? 91.829 11.559 21.215 1.00 33.17 125 ASN A O 1
ATOM 704 N N . VAL A 1 92 ? 93.990 11.365 21.861 1.00 28.66 126 VAL A N 1
ATOM 705 C CA . VAL A 1 92 ? 94.541 11.692 20.578 1.00 26.27 126 VAL A CA 1
ATOM 706 C C . VAL A 1 92 ? 94.719 10.356 19.832 1.00 25.05 126 VAL A C 1
ATOM 707 O O . VAL A 1 92 ? 95.478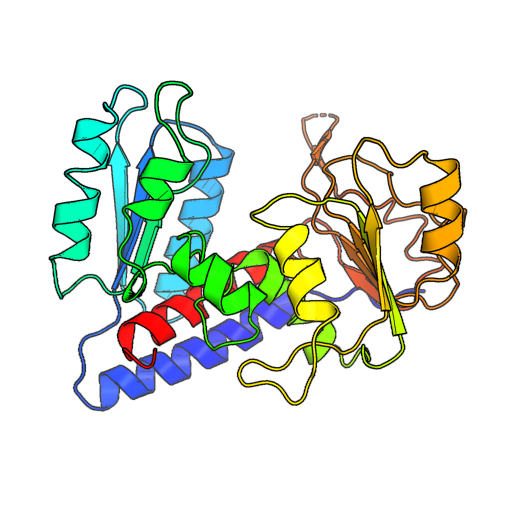 9.501 20.236 1.00 23.88 126 VAL A O 1
ATOM 711 N N . ASP A 1 93 ? 94.044 10.204 18.709 1.00 24.64 127 ASP A N 1
ATOM 712 C CA . ASP A 1 93 ? 94.173 8.960 17.912 1.00 25.19 127 ASP A CA 1
ATOM 713 C C . ASP A 1 93 ? 95.212 9.062 16.810 1.00 24.48 127 ASP A C 1
ATOM 714 O O . ASP A 1 93 ? 95.983 8.124 16.529 1.00 24.85 127 ASP A O 1
ATOM 719 N N . GLY A 1 94 ? 95.161 10.176 16.100 1.00 24.07 128 GLY A N 1
ATOM 720 C CA . GLY A 1 94 ? 96.137 10.415 14.996 1.00 22.84 128 GLY A CA 1
ATOM 721 C C . GLY A 1 94 ? 96.870 11.710 15.273 1.00 22.09 128 GLY A C 1
ATOM 722 O O . GLY A 1 94 ? 96.302 12.660 15.868 1.00 21.24 128 GLY A O 1
ATOM 723 N N . LEU A 1 95 ? 98.148 11.690 14.920 1.00 21.42 129 LEU A N 1
ATOM 724 C CA . LEU A 1 95 ? 99.069 12.753 15.140 1.00 21.40 129 LEU A CA 1
ATOM 725 C C . LEU A 1 95 ? 99.870 12.952 13.800 1.00 21.39 129 LEU A C 1
ATOM 726 O O . LEU A 1 95 ? 100.483 12.018 13.333 1.00 22.66 129 LEU A O 1
ATOM 731 N N . LEU A 1 96 ? 99.829 14.114 13.180 1.00 20.95 130 LEU A N 1
ATOM 732 C CA . LEU A 1 96 ? 100.740 14.420 12.106 1.00 21.34 130 LEU A CA 1
ATOM 733 C C . LEU A 1 96 ? 101.370 15.796 12.243 1.00 20.49 130 LEU A C 1
ATOM 734 O O . LEU A 1 96 ? 100.770 16.701 12.757 1.00 20.84 130 LEU A O 1
ATOM 739 N N . VAL A 1 97 ? 102.610 15.919 11.812 1.00 19.51 131 VAL A N 1
ATOM 740 C CA . VAL A 1 97 ? 103.287 17.146 11.696 1.00 18.90 131 VAL A CA 1
ATOM 741 C C . VAL A 1 97 ? 103.381 17.548 10.196 1.00 18.75 131 VAL A C 1
ATOM 742 O O . VAL A 1 97 ? 104.020 16.891 9.417 1.00 17.82 131 VAL A O 1
ATOM 746 N N . GLN A 1 98 ? 102.771 18.674 9.853 1.00 18.97 132 GLN A N 1
ATOM 747 C CA . GLN A 1 98 ? 102.805 19.168 8.538 1.00 18.77 132 GLN A CA 1
ATOM 748 C C . GLN A 1 98 ? 104.199 19.551 8.138 1.00 18.92 132 GLN A C 1
ATOM 749 O O . GLN A 1 98 ? 104.881 20.183 8.875 1.00 19.13 132 GLN A O 1
ATOM 755 N N . LEU A 1 99 ? 104.647 19.128 6.964 1.00 18.82 133 LEU A N 1
ATOM 756 C CA . LEU A 1 99 ? 105.959 19.421 6.463 1.00 19.22 133 LEU A CA 1
ATOM 757 C C . LEU A 1 99 ? 105.774 20.408 5.281 1.00 19.42 133 LEU A C 1
ATOM 758 O O . LEU A 1 99 ? 104.785 20.363 4.560 1.00 18.55 133 LEU A O 1
ATOM 763 N N . PRO A 1 100 ? 106.744 21.270 5.062 1.00 19.50 134 PRO A N 1
ATOM 764 C CA . PRO A 1 100 ? 108.024 21.175 5.624 1.00 19.71 134 PRO A CA 1
ATOM 765 C C . PRO A 1 100 ? 108.149 21.956 6.952 1.00 19.79 134 PRO A C 1
ATOM 766 O O . PRO A 1 100 ? 107.342 22.881 7.268 1.00 20.01 134 PRO A O 1
ATOM 770 N N . LEU A 1 101 ? 109.212 21.645 7.644 1.00 19.29 135 LEU A N 1
ATOM 771 C CA . LEU A 1 101 ? 109.584 22.291 8.886 1.00 19.56 135 LEU A CA 1
ATOM 772 C C . LEU A 1 101 ? 110.754 23.279 8.601 1.00 20.09 135 LEU A C 1
ATOM 773 O O . LEU A 1 101 ? 111.394 23.139 7.609 1.00 19.64 135 LEU A O 1
ATOM 778 N N . PRO A 1 102 ? 111.056 24.239 9.520 1.00 20.64 136 PRO A N 1
ATOM 779 C CA . PRO A 1 102 ? 112.229 25.109 9.455 1.00 20.66 136 PRO A CA 1
ATOM 780 C C . PRO A 1 102 ? 113.489 24.298 9.326 1.00 20.48 136 PRO A C 1
ATOM 781 O O . PRO A 1 102 ? 113.580 23.112 9.774 1.00 20.13 136 PRO A O 1
ATOM 785 N N . GLU A 1 103 ? 114.464 24.916 8.690 1.00 21.08 137 GLU A N 1
ATOM 786 C CA . GLU A 1 103 ? 115.714 24.247 8.402 1.00 21.88 137 GLU A CA 1
ATOM 787 C C . GLU A 1 103 ? 116.425 23.694 9.677 1.00 21.95 137 GLU A C 1
ATOM 788 O O . GLU A 1 103 ? 117.071 22.685 9.641 1.00 21.11 137 GLU A O 1
ATOM 794 N N . HIS A 1 104 ? 116.309 24.421 10.799 1.00 22.46 138 HIS A N 1
ATOM 795 C CA . HIS A 1 104 ? 116.999 24.047 12.016 1.00 22.51 138 HIS A CA 1
ATOM 796 C C . HIS A 1 104 ? 116.419 22.806 12.650 1.00 22.36 138 HIS A C 1
ATOM 797 O O . HIS A 1 104 ? 116.937 22.359 13.685 1.00 22.65 138 HIS A O 1
ATOM 804 N N . ILE A 1 105 ? 115.323 22.270 12.126 1.00 22.06 139 ILE A N 1
ATOM 805 C CA . ILE A 1 105 ? 114.660 21.069 12.700 1.00 22.56 139 ILE A CA 1
ATOM 806 C C . ILE A 1 105 ? 114.869 19.897 11.774 1.00 22.98 139 ILE A C 1
ATOM 807 O O . ILE A 1 105 ? 114.737 20.035 10.571 1.00 22.24 139 ILE A O 1
ATOM 812 N N . ASP A 1 106 ? 115.199 18.739 12.349 1.00 23.69 140 ASP A N 1
ATOM 813 C CA . ASP A 1 106 ? 115.517 17.527 11.548 1.00 24.97 140 ASP A CA 1
ATOM 814 C C . ASP A 1 106 ? 114.236 16.750 11.382 1.00 23.17 140 ASP A C 1
ATOM 815 O O . ASP A 1 106 ? 113.765 16.148 12.320 1.00 22.32 140 ASP A O 1
ATOM 820 N N . GLU A 1 107 ? 113.704 16.765 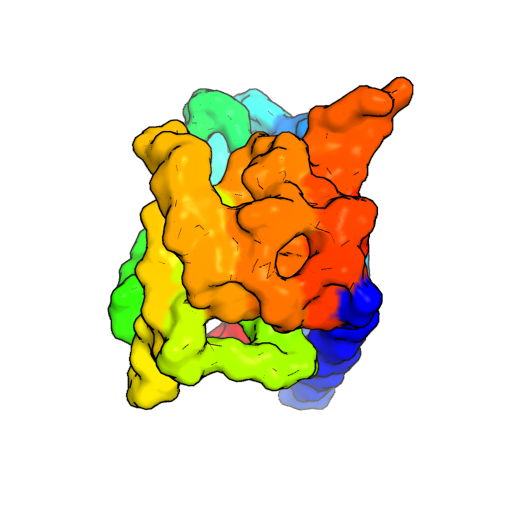10.171 1.00 22.19 141 GLU A N 1
ATOM 821 C CA . GLU A 1 107 ? 112.398 16.163 9.863 1.00 21.93 141 GLU A CA 1
ATOM 822 C C . GLU A 1 107 ? 112.300 14.696 10.108 1.00 21.50 141 GLU A C 1
ATOM 823 O O . GLU A 1 107 ? 111.285 14.224 10.581 1.00 21.36 141 GLU A O 1
ATOM 829 N N . ARG A 1 108 ? 113.363 13.957 9.808 1.00 21.90 142 ARG A N 1
ATOM 830 C CA . ARG A 1 108 ? 113.474 12.496 10.077 1.00 22.81 142 ARG A CA 1
ATOM 831 C C . ARG A 1 108 ? 113.331 12.205 11.556 1.00 22.44 142 ARG A C 1
ATOM 832 O O . ARG A 1 108 ? 112.565 11.323 11.909 1.00 21.22 142 ARG A O 1
ATOM 840 N N . ARG A 1 109 ? 113.965 13.026 12.405 1.00 23.58 143 ARG A N 1
ATOM 841 C CA . ARG A 1 109 ? 113.784 12.878 13.864 1.00 24.84 143 ARG A CA 1
ATOM 842 C C . ARG A 1 109 ? 112.392 13.120 14.394 1.00 22.72 143 ARG A C 1
ATOM 843 O O . ARG A 1 109 ? 111.907 12.354 15.178 1.00 21.78 143 ARG A O 1
ATOM 851 N N . ILE A 1 110 ? 111.785 14.158 13.904 1.00 21.28 144 ILE A N 1
ATOM 852 C CA . ILE A 1 110 ? 110.436 14.479 14.205 1.00 20.81 144 ILE A CA 1
ATOM 853 C C . ILE A 1 110 ? 109.471 13.391 13.741 1.00 20.94 144 ILE A C 1
ATOM 854 O O . ILE A 1 110 ? 108.648 12.996 14.525 1.00 21.52 144 ILE A O 1
ATOM 859 N N . CYS A 1 111 ? 109.534 12.938 12.487 1.00 21.85 145 CYS A N 1
ATOM 860 C CA . CYS A 1 111 ? 108.656 11.880 12.018 1.00 22.53 145 CYS A CA 1
ATOM 861 C C . CYS A 1 111 ? 108.840 10.613 12.847 1.00 21.66 145 CYS A C 1
ATOM 862 O O . CYS A 1 111 ? 107.903 9.898 13.039 1.00 22.08 145 CYS A O 1
ATOM 865 N N . ASN A 1 112 ? 110.064 10.303 13.254 1.00 21.55 146 ASN A N 1
ATOM 866 C CA . ASN A 1 112 ? 110.339 9.104 14.032 1.00 21.87 146 ASN A CA 1
ATOM 867 C C . ASN A 1 112 ? 109.971 9.226 15.488 1.00 22.04 146 ASN A C 1
ATOM 868 O O . ASN A 1 112 ? 109.955 8.255 16.157 1.00 22.57 146 ASN A O 1
ATOM 873 N N . ALA A 1 113 ? 109.639 10.409 15.965 1.00 22.19 147 ALA A N 1
ATOM 874 C CA . ALA A 1 113 ? 109.105 10.614 17.278 1.00 21.94 147 ALA A CA 1
ATOM 875 C C . ALA A 1 113 ? 107.614 10.426 17.376 1.00 22.23 147 ALA A C 1
ATOM 876 O O . ALA A 1 113 ? 107.130 10.227 18.504 1.00 22.22 147 ALA A O 1
ATOM 878 N N . VAL A 1 114 ? 106.873 10.547 16.272 1.00 21.60 148 VAL A N 1
ATOM 879 C CA . VAL A 1 114 ? 105.467 10.295 16.344 1.00 22.34 148 VAL A CA 1
ATOM 880 C C . VAL A 1 114 ? 105.217 8.798 16.638 1.00 22.66 148 VAL A C 1
ATOM 881 O O . VAL A 1 114 ? 105.843 7.930 16.060 1.00 21.16 148 VAL A O 1
ATOM 885 N N . SER A 1 115 ? 104.310 8.486 17.537 1.00 23.62 149 SER A N 1
ATOM 886 C CA . SER A 1 115 ? 104.089 7.087 17.847 1.00 25.88 149 SER A CA 1
ATOM 887 C C . SER A 1 115 ? 103.562 6.312 16.663 1.00 25.29 149 SER A C 1
ATOM 888 O O . SER A 1 115 ? 102.653 6.801 16.000 1.00 24.71 149 SER A O 1
ATOM 891 N N . PRO A 1 116 ? 104.146 5.120 16.380 1.00 26.11 150 PRO A N 1
ATOM 892 C CA . PRO A 1 116 ? 103.738 4.428 15.126 1.00 26.35 150 PRO A CA 1
ATOM 893 C C . PRO A 1 116 ? 102.235 4.182 15.059 1.00 25.79 150 PRO A C 1
ATOM 894 O O . PRO A 1 116 ? 101.677 4.223 13.981 1.00 23.81 150 PRO A O 1
ATOM 898 N N . ASP A 1 117 ? 101.616 3.905 16.199 1.00 26.13 151 ASP A N 1
ATOM 899 C CA . ASP A 1 117 ? 100.197 3.601 16.240 1.00 27.86 151 ASP A CA 1
ATOM 900 C C . ASP A 1 117 ? 99.356 4.891 15.975 1.00 25.86 151 ASP A C 1
ATOM 901 O O . ASP A 1 117 ? 98.177 4.782 15.643 1.00 26.27 151 ASP A O 1
ATOM 906 N N . LYS A 1 118 ? 99.938 6.087 16.094 1.00 23.75 152 LYS A N 1
ATOM 907 C CA . LYS A 1 118 ? 99.230 7.313 15.799 1.00 23.54 152 LYS A CA 1
ATOM 908 C C . LYS A 1 118 ? 99.676 8.010 14.477 1.00 23.07 152 LYS A C 1
ATOM 909 O O . LYS A 1 118 ? 99.128 9.043 14.122 1.00 22.48 152 LYS A O 1
ATOM 915 N N . ASP A 1 119 ? 100.679 7.430 13.778 1.00 22.61 153 ASP A N 1
ATOM 916 C CA . ASP A 1 119 ? 101.379 8.000 12.658 1.00 22.37 153 ASP A CA 1
ATOM 917 C C . ASP A 1 119 ? 100.537 7.856 11.402 1.00 22.02 153 ASP A C 1
ATOM 918 O O . ASP A 1 119 ? 100.730 6.988 10.529 1.00 20.61 153 ASP A O 1
ATOM 923 N N . VAL A 1 120 ? 99.582 8.756 11.327 1.00 22.22 154 VAL A N 1
ATOM 924 C CA . VAL A 1 120 ? 98.652 8.712 10.241 1.00 22.72 154 VAL A CA 1
ATOM 925 C C . VAL A 1 120 ? 99.277 9.190 8.919 1.00 22.25 154 VAL A C 1
ATOM 926 O O . VAL A 1 120 ? 98.694 8.968 7.866 1.00 22.79 154 VAL A O 1
ATOM 930 N N . ASP A 1 121 ? 100.406 9.879 8.925 1.00 21.80 155 ASP A N 1
ATOM 931 C CA . ASP A 1 121 ? 101.164 10.054 7.680 1.00 21.59 155 ASP A CA 1
ATOM 932 C C . ASP A 1 121 ? 101.921 8.828 7.161 1.00 21.49 155 ASP A C 1
ATOM 933 O O . ASP A 1 121 ? 102.310 8.813 6.008 1.00 20.51 155 ASP A O 1
ATOM 938 N N . GLY A 1 122 ? 102.182 7.829 8.006 1.00 21.96 156 GLY A N 1
ATOM 939 C CA . GLY A 1 122 ? 103.038 6.651 7.682 1.00 21.52 156 GLY A CA 1
ATOM 940 C C . GLY A 1 122 ? 104.487 6.964 7.464 1.00 21.52 156 GLY A C 1
ATOM 941 O O . GLY A 1 122 ? 105.165 6.216 6.727 1.00 22.16 156 GLY A O 1
ATOM 942 N N . PHE A 1 123 ? 104.992 8.066 8.038 1.00 21.53 157 PHE A N 1
ATOM 943 C CA . PHE A 1 123 ? 106.384 8.440 7.854 1.00 21.11 157 PHE A CA 1
ATOM 944 C C . PHE A 1 123 ? 107.343 7.811 8.857 1.00 20.94 157 PHE A C 1
ATOM 945 O O . PHE A 1 123 ? 108.562 7.791 8.615 1.00 20.46 157 PHE A O 1
ATOM 953 N N . HIS A 1 124 ? 106.844 7.191 9.938 1.00 20.30 158 HIS A N 1
ATOM 954 C CA . HIS A 1 124 ? 107.756 6.676 10.911 1.00 20.00 158 HIS A CA 1
ATOM 955 C C . HIS A 1 124 ? 108.504 5.473 10.348 1.00 19.67 158 HIS A C 1
ATOM 956 O O . HIS A 1 124 ? 107.895 4.625 9.712 1.00 19.36 158 HIS A O 1
ATOM 963 N N . VAL A 1 125 ? 109.804 5.400 10.607 1.00 19.16 159 VAL A N 1
ATOM 964 C CA . VAL A 1 125 ? 110.601 4.319 10.077 1.00 19.46 159 VAL A CA 1
ATOM 965 C C . VAL A 1 125 ? 110.003 2.899 10.174 1.00 19.70 159 VAL A C 1
ATOM 966 O O . VAL A 1 125 ? 110.261 2.047 9.346 1.00 18.65 159 VAL A O 1
ATOM 970 N N . ILE A 1 126 ? 109.287 2.615 11.229 1.00 20.36 160 ILE A N 1
ATOM 971 C CA . ILE A 1 126 ? 108.662 1.300 11.388 1.00 21.53 160 ILE A CA 1
ATOM 972 C C . ILE A 1 126 ? 107.495 1.121 10.421 1.00 20.56 160 ILE A C 1
ATOM 973 O O . ILE A 1 126 ? 107.202 0.049 10.042 1.00 20.48 160 ILE A O 1
ATOM 978 N N . ASN A 1 127 ? 106.754 2.166 10.175 1.00 19.64 161 ASN A N 1
ATOM 979 C CA . ASN A 1 127 ? 105.712 2.138 9.200 1.00 19.84 161 ASN A CA 1
ATOM 980 C C . ASN A 1 127 ? 106.330 1.976 7.806 1.00 19.09 161 ASN A C 1
ATOM 981 O O . ASN A 1 127 ? 105.787 1.249 7.022 1.00 19.03 161 ASN A O 1
ATOM 986 N N . VAL A 1 128 ? 107.467 2.621 7.573 1.00 18.49 162 VAL A N 1
ATOM 987 C CA . VAL A 1 128 ? 108.161 2.500 6.311 1.00 18.37 162 VAL A CA 1
ATOM 988 C C . VAL A 1 128 ? 108.709 1.058 6.089 1.00 18.26 162 VAL A C 1
ATOM 989 O O . VAL A 1 128 ? 108.527 0.433 5.009 1.00 17.31 162 VAL A O 1
ATOM 993 N N . GLY A 1 129 ? 109.284 0.507 7.165 1.00 18.18 163 GLY A N 1
ATOM 994 C CA . GLY A 1 129 ? 109.834 -0.848 7.103 1.00 18.55 163 GLY A CA 1
ATOM 995 C C . GLY A 1 129 ? 108.775 -1.904 6.868 1.00 18.47 163 GLY A C 1
ATOM 996 O O . GLY A 1 129 ? 108.923 -2.866 6.024 1.00 17.47 163 GLY A O 1
ATOM 997 N N . ARG A 1 130 ? 107.674 -1.717 7.615 1.00 18.67 164 ARG A N 1
ATOM 998 C CA . ARG A 1 130 ? 106.535 -2.650 7.463 1.00 19.58 164 ARG A CA 1
ATOM 999 C C . ARG A 1 130 ? 105.936 -2.584 5.999 1.00 19.39 164 ARG A C 1
ATOM 1000 O O . ARG A 1 130 ? 105.672 -3.598 5.405 1.00 19.25 164 ARG A O 1
ATOM 1008 N N . MET A 1 131 ? 105.797 -1.397 5.452 1.00 19.40 165 MET A N 1
ATOM 1009 C CA . MET A 1 131 ? 105.347 -1.255 4.067 1.00 19.90 165 MET A CA 1
ATOM 1010 C C . MET A 1 131 ? 106.254 -1.912 3.072 1.00 19.75 165 MET A C 1
ATOM 1011 O O . MET A 1 131 ? 105.755 -2.669 2.200 1.00 19.39 165 MET A O 1
ATOM 1016 N N . CYS A 1 132 ? 107.554 -1.661 3.235 1.00 19.70 166 CYS A N 1
ATOM 1017 C CA . CYS A 1 132 ? 108.576 -2.292 2.426 1.00 20.12 166 CYS A CA 1
ATOM 1018 C C . CYS A 1 132 ? 108.673 -3.836 2.518 1.00 20.35 166 CYS A C 1
ATOM 1019 O O . CYS A 1 132 ? 109.107 -4.518 1.568 1.00 20.37 166 CYS A O 1
ATOM 1022 N N . LEU A 1 133 ? 108.183 -4.384 3.601 1.00 20.17 167 LEU A N 1
ATOM 1023 C CA . LEU A 1 133 ? 108.046 -5.790 3.801 1.00 20.28 167 LEU A CA 1
ATOM 1024 C C . LEU A 1 133 ? 106.635 -6.329 3.512 1.00 19.19 167 LEU A C 1
ATOM 1025 O O . LEU A 1 133 ? 106.343 -7.494 3.710 1.00 18.85 167 LEU A O 1
ATOM 1030 N N . ASP A 1 134 ? 105.794 -5.507 2.973 1.00 18.77 168 ASP A N 1
ATOM 1031 C CA . ASP A 1 134 ? 104.426 -5.910 2.548 1.00 18.69 168 ASP A CA 1
ATOM 1032 C C . ASP A 1 134 ? 103.613 -6.441 3.748 1.00 19.38 168 ASP A C 1
ATOM 1033 O O . ASP A 1 134 ? 102.728 -7.369 3.571 1.00 19.22 168 ASP A O 1
ATOM 1038 N N . GLN A 1 135 ? 103.823 -5.786 4.895 1.00 19.79 169 GLN A N 1
ATOM 1039 C CA . GLN A 1 135 ? 103.028 -6.046 6.063 1.00 21.12 169 GLN A CA 1
ATOM 1040 C C . GLN A 1 135 ? 102.040 -4.911 6.271 1.00 21.43 169 GLN A C 1
ATOM 1041 O O . GLN A 1 135 ? 102.233 -3.836 5.755 1.00 20.47 169 GLN A O 1
ATOM 1047 N N . TYR A 1 136 ? 101.029 -5.157 7.093 1.00 23.24 170 TYR A N 1
ATOM 1048 C CA . TYR A 1 136 ? 100.059 -4.088 7.444 1.00 24.57 170 TYR A CA 1
ATOM 1049 C C . TYR A 1 136 ? 100.837 -2.955 8.034 1.00 24.24 170 TYR A C 1
ATOM 1050 O O . TYR A 1 136 ? 101.689 -3.188 8.932 1.00 24.80 170 TYR A O 1
ATOM 1059 N N . SER A 1 137 ? 100.543 -1.737 7.615 1.00 23.68 171 SER A N 1
ATOM 1060 C CA . SER A 1 137 ? 101.226 -0.533 8.093 1.00 24.12 171 SER A CA 1
ATOM 1061 C C . SER A 1 137 ? 100.271 0.655 7.930 1.00 24.18 171 SER A C 1
ATOM 1062 O O . SER A 1 137 ? 99.284 0.553 7.218 1.00 23.02 171 SER A O 1
ATOM 1065 N N . MET A 1 138 ? 100.579 1.786 8.528 1.00 24.24 172 MET A N 1
ATOM 1066 C CA . MET A 1 138 ? 99.899 3.003 8.162 1.00 25.41 172 MET A CA 1
ATOM 1067 C C . MET A 1 138 ? 100.524 3.502 6.878 1.00 24.20 172 MET A C 1
ATOM 1068 O O . MET A 1 138 ? 101.678 3.888 6.877 1.00 23.86 172 MET A O 1
ATOM 1073 N N . LEU A 1 139 ? 99.742 3.537 5.782 1.00 23.81 173 LEU A N 1
ATOM 1074 C CA . LEU A 1 139 ? 100.271 3.900 4.464 1.00 22.77 173 LEU A CA 1
ATOM 1075 C C . LEU A 1 139 ? 100.267 5.425 4.323 1.00 22.11 173 LEU A C 1
ATOM 1076 O O . LEU A 1 139 ? 99.356 6.073 4.781 1.00 22.72 173 LEU A O 1
ATOM 1081 N N . PRO A 1 140 ? 101.265 5.992 3.618 1.00 20.65 174 PRO A N 1
ATOM 1082 C CA . PRO A 1 140 ? 101.158 7.403 3.442 1.00 19.88 174 PRO A CA 1
ATOM 1083 C C . PRO A 1 140 ? 100.021 7.798 2.572 1.00 19.33 174 PRO A C 1
ATOM 1084 O O . PRO A 1 140 ? 99.670 7.084 1.598 1.00 18.77 174 PRO A O 1
ATOM 1088 N N . ALA A 1 141 ? 99.455 8.943 2.911 1.00 18.79 175 ALA A N 1
ATOM 1089 C CA . ALA A 1 141 ? 98.165 9.327 2.353 1.00 18.81 175 ALA A CA 1
ATOM 1090 C C . ALA A 1 141 ? 98.207 9.533 0.811 1.00 18.33 175 ALA A C 1
ATOM 1091 O O . ALA A 1 141 ? 97.352 9.058 0.125 1.00 17.74 175 ALA A O 1
ATOM 1093 N N . THR A 1 142 ? 99.200 10.265 0.305 1.00 17.96 176 THR A N 1
ATOM 1094 C CA . THR A 1 142 ? 99.214 10.509 -1.144 1.00 18.07 176 THR A CA 1
ATOM 1095 C C . THR A 1 142 ? 99.372 9.217 -2.027 1.00 17.89 176 THR A C 1
ATOM 1096 O O . THR A 1 142 ? 98.576 8.993 -2.891 1.00 18.03 176 THR A O 1
ATOM 1100 N N . PRO A 1 143 ? 100.353 8.392 -1.747 1.00 17.89 177 PRO A N 1
ATOM 1101 C CA . PRO A 1 143 ? 100.498 7.131 -2.360 1.00 18.00 177 PRO A CA 1
ATOM 1102 C C . PRO A 1 143 ? 99.256 6.257 -2.239 1.00 18.47 177 PRO A C 1
ATOM 1103 O O . PRO A 1 143 ? 98.878 5.554 -3.172 1.00 17.58 177 PRO A O 1
ATOM 1107 N N . TRP A 1 144 ? 98.588 6.301 -1.094 1.00 19.38 178 TRP A N 1
ATOM 1108 C CA . TRP A 1 144 ? 97.440 5.423 -0.981 1.00 20.80 178 TRP A CA 1
ATOM 1109 C C . TRP A 1 144 ? 96.296 5.997 -1.902 1.00 21.09 178 TRP A C 1
ATOM 1110 O O . TRP A 1 144 ? 95.601 5.246 -2.558 1.00 21.18 178 TRP A O 1
ATOM 1121 N N . GLY A 1 145 ? 96.149 7.324 -1.879 1.00 21.15 179 GLY A N 1
ATOM 1122 C CA . GLY A 1 145 ? 95.243 8.098 -2.801 1.00 21.25 179 GLY A CA 1
ATOM 1123 C C . GLY A 1 145 ? 95.488 7.693 -4.253 1.00 21.41 179 GLY A C 1
ATOM 1124 O O . GLY A 1 145 ? 94.548 7.353 -4.973 1.00 21.03 179 GLY A O 1
ATOM 1125 N N . VAL A 1 146 ? 96.752 7.609 -4.613 1.00 20.80 180 VAL A N 1
ATOM 1126 C CA . VAL A 1 146 ? 97.091 7.228 -5.964 1.00 21.28 180 VAL A CA 1
ATOM 1127 C C . VAL A 1 146 ? 96.648 5.824 -6.239 1.00 22.22 180 VAL A C 1
ATOM 1128 O O . VAL A 1 146 ? 96.041 5.540 -7.291 1.00 22.19 180 VAL A O 1
ATOM 1132 N N A TRP A 1 147 ? 96.909 4.911 -5.321 0.50 22.28 181 TRP A N 1
ATOM 1133 N N B TRP A 1 147 ? 96.956 4.934 -5.284 0.50 22.50 181 TRP A N 1
ATOM 1134 C CA A TRP A 1 147 ? 96.466 3.557 -5.576 0.50 22.83 181 TRP A CA 1
ATOM 1135 C CA B TRP A 1 147 ? 96.550 3.518 -5.328 0.50 23.24 181 TRP A CA 1
ATOM 1136 C C A TRP A 1 147 ? 94.940 3.463 -5.601 0.50 23.10 181 TRP A C 1
ATOM 1137 C C B TRP A 1 147 ? 95.005 3.429 -5.507 0.50 23.33 181 TRP A C 1
ATOM 1138 O O A TRP A 1 147 ? 94.388 2.729 -6.421 0.50 22.88 181 TRP A O 1
ATOM 1139 O O B TRP A 1 147 ? 94.520 2.708 -6.375 0.50 23.07 181 TRP A O 1
ATOM 1160 N N . GLU A 1 148 ? 94.260 4.244 -4.751 1.00 23.51 182 GLU A N 1
ATOM 1161 C CA . GLU A 1 148 ? 92.797 4.228 -4.781 1.00 24.08 182 GLU A CA 1
ATOM 1162 C C . GLU A 1 148 ? 92.128 4.778 -6.039 1.00 23.14 182 GLU A C 1
ATOM 1163 O O . GLU A 1 148 ? 91.159 4.179 -6.513 1.00 22.28 182 GLU A O 1
ATOM 1169 N N . ILE A 1 149 ? 92.668 5.864 -6.576 1.00 22.38 183 ILE A N 1
ATOM 1170 C CA . ILE A 1 149 ? 92.267 6.325 -7.914 1.00 23.41 183 ILE A CA 1
ATOM 1171 C C . ILE A 1 149 ? 92.329 5.193 -8.960 1.00 23.13 183 ILE A C 1
ATOM 1172 O O . ILE A 1 149 ? 91.400 4.993 -9.653 1.00 23.19 183 ILE A O 1
ATOM 1177 N N . ILE A 1 150 ? 93.457 4.477 -9.023 1.00 23.34 184 ILE A N 1
ATOM 1178 C CA . ILE A 1 150 ? 93.682 3.361 -9.944 1.00 24.06 184 ILE A CA 1
ATOM 1179 C C . ILE A 1 150 ? 92.673 2.227 -9.659 1.00 26.37 184 ILE A C 1
ATOM 1180 O O . ILE A 1 150 ? 91.964 1.784 -10.585 1.00 27.42 184 ILE A O 1
ATOM 1185 N N . LYS A 1 151 ? 92.613 1.767 -8.428 1.00 27.61 185 LYS A N 1
ATOM 1186 C CA . LYS A 1 151 ? 91.735 0.662 -8.067 1.00 30.26 185 LYS A CA 1
ATOM 1187 C C . LYS A 1 151 ? 90.218 1.017 -8.228 1.00 30.14 185 LYS A C 1
ATOM 1188 O O . LYS A 1 151 ? 89.468 0.234 -8.805 1.00 28.09 185 LYS A O 1
ATOM 1194 N N . ARG A 1 152 ? 89.789 2.186 -7.760 1.00 28.87 186 ARG A N 1
ATOM 1195 C CA . ARG A 1 152 ? 88.387 2.527 -7.876 1.00 29.36 186 ARG A CA 1
ATOM 1196 C C . ARG A 1 152 ? 87.989 2.876 -9.290 1.00 29.30 186 ARG A C 1
ATOM 1197 O O . ARG A 1 152 ? 86.816 2.728 -9.627 1.00 29.41 186 ARG A O 1
ATOM 1205 N N . THR A 1 153 ? 88.909 3.311 -10.126 1.00 28.20 187 THR A N 1
ATOM 1206 C CA . THR A 1 153 ? 88.514 3.515 -11.515 1.00 28.28 187 THR A CA 1
ATOM 1207 C C . THR A 1 153 ? 88.413 2.163 -12.231 1.00 28.29 187 THR A C 1
ATOM 1208 O O . THR A 1 153 ? 87.956 2.114 -13.370 1.00 31.14 187 THR A O 1
ATOM 1212 N N . GLY A 1 154 ? 88.961 1.108 -11.661 1.00 26.92 188 GLY A N 1
ATOM 1213 C CA . GLY A 1 154 ? 89.030 -0.180 -12.325 1.00 27.12 188 GLY A CA 1
ATOM 1214 C C . GLY A 1 154 ? 90.151 -0.417 -13.308 1.00 26.29 188 GLY A C 1
ATOM 1215 O O . GLY A 1 154 ? 90.105 -1.332 -14.140 1.00 26.10 188 GLY A O 1
ATOM 1216 N N . ILE A 1 155 ? 91.221 0.349 -13.175 1.00 25.47 189 ILE A N 1
ATOM 1217 C CA . ILE A 1 155 ? 92.401 0.231 -14.041 1.00 24.03 189 ILE A CA 1
ATOM 1218 C C . ILE A 1 155 ? 93.248 -0.946 -13.522 1.00 23.84 189 ILE A C 1
ATOM 1219 O O . ILE A 1 155 ? 93.761 -0.875 -12.424 1.00 23.94 189 ILE A O 1
ATOM 1224 N N . PRO A 1 156 ? 93.465 -1.995 -14.330 1.00 24.03 190 PRO A N 1
ATOM 1225 C CA . PRO A 1 156 ? 94.322 -3.097 -13.887 1.00 23.08 190 PRO A CA 1
ATOM 1226 C C . PRO A 1 156 ? 95.824 -2.755 -13.702 1.00 21.63 190 PRO A C 1
ATOM 1227 O O . PRO A 1 156 ? 96.390 -1.902 -14.335 1.00 20.38 190 PRO A O 1
ATOM 1231 N N . THR A 1 157 ? 96.416 -3.417 -12.757 1.00 20.89 191 THR A N 1
ATOM 1232 C CA . THR A 1 157 ? 97.839 -3.304 -12.465 1.00 20.29 191 THR A CA 1
ATOM 1233 C C . THR A 1 157 ? 98.585 -4.607 -12.675 1.00 20.50 191 THR A C 1
ATOM 1234 O O . THR A 1 157 ? 99.744 -4.591 -12.999 1.00 19.83 191 THR A O 1
ATOM 1238 N N . LEU A 1 158 ? 97.955 -5.746 -12.466 1.00 21.68 192 LEU A N 1
ATOM 1239 C CA . LEU A 1 158 ? 98.744 -6.994 -12.417 1.00 22.90 192 LEU A CA 1
ATOM 1240 C C . LEU A 1 158 ? 99.295 -7.296 -13.865 1.00 22.60 192 LEU A C 1
ATOM 1241 O O . LEU A 1 158 ? 98.549 -7.281 -14.862 1.00 21.72 192 LEU A O 1
ATOM 1246 N N . GLY A 1 159 ? 100.607 -7.505 -13.937 1.00 22.17 193 GLY A N 1
ATOM 1247 C CA . GLY A 1 159 ? 101.321 -7.678 -15.195 1.00 22.42 193 GLY A CA 1
ATOM 1248 C C . GLY A 1 159 ? 101.463 -6.425 -16.050 1.00 22.82 193 GLY A C 1
ATOM 1249 O O . GLY A 1 159 ? 101.973 -6.543 -17.179 1.00 23.16 193 GLY A O 1
ATOM 1250 N N . LYS A 1 160 ? 101.046 -5.244 -15.563 1.00 22.32 194 LYS A N 1
ATOM 1251 C CA . LYS A 1 160 ? 101.069 -4.056 -16.394 1.00 22.50 194 LYS A CA 1
ATOM 1252 C C . LYS A 1 160 ? 102.365 -3.296 -16.140 1.00 21.43 194 LYS A C 1
ATOM 1253 O O . LYS A 1 160 ? 103.005 -3.484 -15.068 1.00 21.75 194 LYS A O 1
ATOM 1259 N N . ASN A 1 161 ? 102.710 -2.407 -17.104 1.00 20.52 195 ASN A N 1
ATOM 1260 C CA . ASN A 1 161 ? 103.928 -1.604 -17.017 1.00 19.46 195 ASN A CA 1
ATOM 1261 C C . ASN A 1 161 ? 103.555 -0.261 -16.386 1.00 18.43 195 ASN A C 1
ATOM 1262 O O . ASN A 1 161 ? 102.650 0.380 -16.817 1.00 18.00 195 ASN A O 1
ATOM 1267 N N . VAL A 1 162 ? 104.219 0.087 -15.306 1.00 17.88 196 VAL A N 1
ATOM 1268 C CA . VAL A 1 162 ? 104.044 1.338 -14.635 1.00 17.62 196 VAL A CA 1
ATOM 1269 C C . VAL A 1 162 ? 105.372 2.117 -14.633 1.00 17.42 196 VAL A C 1
ATOM 1270 O O . VAL A 1 162 ? 106.403 1.512 -14.243 1.00 18.07 196 VAL A O 1
ATOM 1274 N N . VAL A 1 163 ? 105.355 3.399 -15.017 1.00 16.88 197 VAL A N 1
ATOM 1275 C CA . VAL A 1 163 ? 106.474 4.277 -14.739 1.00 17.05 197 VAL A CA 1
ATOM 1276 C C . VAL A 1 163 ? 106.073 5.307 -13.679 1.00 17.34 197 VAL A C 1
ATOM 1277 O O . VAL A 1 163 ? 105.010 5.899 -13.703 1.00 17.70 197 VAL A O 1
ATOM 1281 N N . VAL A 1 164 ? 106.938 5.428 -12.698 1.00 17.91 198 VAL A N 1
ATOM 1282 C CA . VAL A 1 164 ? 106.893 6.443 -11.645 1.00 17.91 198 VAL A CA 1
ATOM 1283 C C . VAL A 1 164 ? 108.057 7.428 -11.855 1.00 17.91 198 VAL A C 1
ATOM 1284 O O . VAL A 1 164 ? 109.227 7.030 -11.799 1.00 18.39 198 VAL A O 1
ATOM 1288 N N . ALA A 1 165 ? 107.718 8.678 -12.153 1.00 17.31 199 ALA A N 1
ATOM 1289 C CA . ALA A 1 165 ? 108.716 9.726 -12.204 1.00 17.37 199 ALA A CA 1
ATOM 1290 C C . ALA A 1 165 ? 108.824 10.366 -10.770 1.00 17.22 199 ALA A C 1
ATOM 1291 O O . ALA A 1 165 ? 107.921 11.111 -10.355 1.00 17.08 199 ALA A O 1
ATOM 1293 N N . GLY A 1 166 ? 109.848 9.975 -10.010 1.00 16.71 200 GLY A N 1
ATOM 1294 C CA . GLY A 1 166 ? 110.111 10.575 -8.700 1.00 16.81 200 GLY A CA 1
ATOM 1295 C C . GLY A 1 166 ? 110.329 9.438 -7.769 1.00 16.83 200 GLY A C 1
ATOM 1296 O O . GLY A 1 166 ? 109.659 8.345 -7.935 1.00 17.20 200 GLY A O 1
ATOM 1297 N N . ARG A 1 167 ? 111.282 9.626 -6.832 1.00 16.32 201 ARG A N 1
ATOM 1298 C CA . ARG A 1 167 ? 111.727 8.578 -5.940 1.00 16.20 201 ARG A CA 1
ATOM 1299 C C . ARG A 1 167 ? 111.704 9.077 -4.408 1.00 16.43 201 ARG A C 1
ATOM 1300 O O . ARG A 1 167 ? 112.363 8.525 -3.546 1.00 16.59 201 ARG A O 1
ATOM 1308 N N . SER A 1 168 ? 110.885 10.095 -4.130 1.00 16.69 202 SER A N 1
ATOM 1309 C CA . SER A 1 168 ? 110.877 10.706 -2.803 1.00 17.12 202 SER A CA 1
ATOM 1310 C C . SER A 1 168 ? 110.327 9.730 -1.778 1.00 17.09 202 SER A C 1
ATOM 1311 O O . SER A 1 168 ? 109.494 8.827 -2.097 1.00 16.13 202 SER A O 1
ATOM 1314 N N . LYS A 1 169 ? 110.876 9.820 -0.577 1.00 17.37 203 LYS A N 1
ATOM 1315 C CA . LYS A 1 169 ? 110.486 8.841 0.453 1.00 18.00 203 LYS A CA 1
ATOM 1316 C C . LYS A 1 169 ? 109.009 8.982 0.860 1.00 18.82 203 LYS A C 1
ATOM 1317 O O . LYS A 1 169 ? 108.401 7.999 1.237 1.00 18.98 203 LYS A O 1
ATOM 1323 N N . ASN A 1 170 ? 108.442 10.174 0.765 1.00 20.14 204 ASN A N 1
ATOM 1324 C CA . ASN A 1 170 ? 107.019 10.409 1.068 1.00 22.12 204 ASN A CA 1
ATOM 1325 C C . ASN A 1 170 ? 105.999 10.103 -0.039 1.00 20.84 204 ASN A C 1
ATOM 1326 O O . ASN A 1 170 ? 104.793 9.861 0.233 1.00 20.35 204 ASN A O 1
ATOM 1331 N N . VAL A 1 171 ? 106.447 10.146 -1.298 1.00 19.73 205 VAL A N 1
ATOM 1332 C CA . VAL A 1 171 ? 105.498 9.996 -2.418 1.00 19.03 205 VAL A CA 1
ATOM 1333 C C . VAL A 1 171 ? 105.981 8.915 -3.405 1.00 18.16 205 VAL A C 1
ATOM 1334 O O . VAL A 1 171 ? 105.387 7.865 -3.464 1.00 17.54 205 VAL A O 1
ATOM 1338 N N . GLY A 1 172 ? 107.019 9.217 -4.187 1.00 17.55 206 GLY A N 1
ATOM 1339 C CA . GLY A 1 172 ? 107.515 8.278 -5.224 1.00 17.07 206 GLY A CA 1
ATOM 1340 C C . GLY A 1 172 ? 107.860 6.855 -4.829 1.00 17.05 206 GL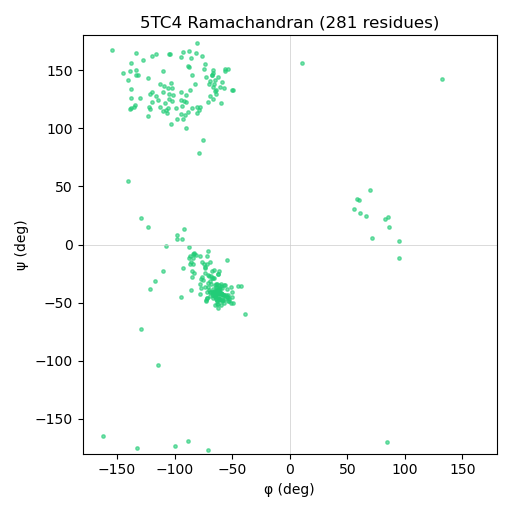Y A C 1
ATOM 1341 O O . GLY A 1 172 ? 107.387 5.908 -5.482 1.00 16.28 206 GLY A O 1
ATOM 1342 N N . MET A 1 173 ? 108.647 6.691 -3.737 1.00 17.72 207 MET A N 1
ATOM 1343 C CA . MET A 1 173 ? 109.069 5.386 -3.269 1.00 18.38 207 MET A CA 1
ATOM 1344 C C . MET A 1 173 ? 107.869 4.558 -2.791 1.00 18.33 207 MET A C 1
ATOM 1345 O O . MET A 1 173 ? 107.728 3.444 -3.236 1.00 18.90 207 MET A O 1
ATOM 1350 N N . PRO A 1 174 ? 106.993 5.077 -1.894 1.00 18.38 208 PRO A N 1
ATOM 1351 C CA . PRO A 1 174 ? 105.845 4.290 -1.558 1.00 18.37 208 PRO A CA 1
ATOM 1352 C C . PRO A 1 174 ? 104.932 3.930 -2.717 1.00 18.07 208 PRO A C 1
ATOM 1353 O O . PRO A 1 174 ? 104.370 2.837 -2.711 1.00 17.84 208 PRO A O 1
ATOM 1357 N N . ILE A 1 175 ? 104.781 4.825 -3.725 1.00 17.85 209 ILE A N 1
ATOM 1358 C CA . ILE A 1 175 ? 103.938 4.529 -4.878 1.00 17.77 209 ILE A CA 1
ATOM 1359 C C . ILE A 1 175 ? 104.515 3.342 -5.630 1.00 17.09 209 ILE A C 1
ATOM 1360 O O . ILE A 1 175 ? 103.821 2.329 -5.951 1.00 16.38 209 ILE A O 1
ATOM 1365 N N . ALA A 1 176 ? 105.793 3.436 -5.874 1.00 16.85 210 ALA A N 1
ATOM 1366 C CA . ALA A 1 176 ? 106.452 2.269 -6.500 1.00 17.16 210 ALA A CA 1
ATOM 1367 C C . ALA A 1 176 ? 106.356 0.982 -5.684 1.00 17.33 210 ALA A C 1
ATOM 1368 O O . ALA A 1 176 ? 106.225 -0.110 -6.237 1.00 17.02 210 ALA A O 1
ATOM 1370 N N . MET A 1 177 ? 106.402 1.091 -4.329 1.00 17.37 211 MET A N 1
ATOM 1371 C CA . MET A 1 177 ? 106.448 -0.076 -3.535 1.00 17.94 211 MET A CA 1
ATOM 1372 C C . MET A 1 177 ? 105.091 -0.805 -3.542 1.00 17.87 211 MET A C 1
ATOM 1373 O O . MET A 1 177 ? 104.983 -2.033 -3.589 1.00 17.64 211 MET A O 1
ATOM 1378 N N . LEU A 1 178 ? 104.056 -0.034 -3.368 1.00 18.21 212 LEU A N 1
ATOM 1379 C CA . LEU A 1 178 ? 102.718 -0.550 -3.383 1.00 18.71 212 LEU A CA 1
ATOM 1380 C C . LEU A 1 178 ? 102.389 -1.172 -4.725 1.00 18.60 212 LEU A C 1
ATOM 1381 O O . LEU A 1 178 ? 101.723 -2.256 -4.767 1.00 18.64 212 LEU A O 1
ATOM 1386 N N . LEU A 1 179 ? 102.807 -0.512 -5.807 1.00 18.07 213 LEU A N 1
ATOM 1387 C CA . LEU A 1 179 ? 102.337 -0.991 -7.113 1.00 18.48 213 LEU A CA 1
ATOM 1388 C C . LEU A 1 179 ? 103.018 -2.263 -7.637 1.00 17.66 213 LEU A C 1
ATOM 1389 O O . LEU A 1 179 ? 102.391 -3.025 -8.279 1.00 17.00 213 LEU A O 1
ATOM 1394 N N . HIS A 1 180 ? 104.254 -2.488 -7.245 1.00 17.14 214 HIS A N 1
ATOM 1395 C CA . HIS A 1 180 ? 105.058 -3.608 -7.702 1.00 17.12 214 HIS A CA 1
ATOM 1396 C C . HIS A 1 180 ? 104.934 -4.902 -6.957 1.00 17.36 214 HIS A C 1
ATOM 1397 O O . HIS A 1 180 ? 105.373 -5.925 -7.461 1.00 17.16 214 HIS A O 1
ATOM 1404 N N . THR A 1 181 ? 104.375 -4.822 -5.732 1.00 17.62 215 THR A N 1
ATOM 1405 C CA . THR A 1 181 ? 104.451 -5.899 -4.810 1.00 18.10 215 THR A CA 1
ATOM 1406 C C . THR A 1 181 ? 103.315 -6.936 -4.964 1.00 18.87 215 THR A C 1
ATOM 1407 O O . THR A 1 181 ? 102.262 -6.650 -5.568 1.00 19.87 215 THR A O 1
ATOM 1411 N N . ASP A 1 182 ? 103.516 -8.077 -4.313 1.00 19.44 216 ASP A N 1
ATOM 1412 C CA . ASP A 1 182 ? 102.653 -9.239 -4.385 1.00 19.75 216 ASP A CA 1
ATOM 1413 C C . ASP A 1 182 ? 101.246 -9.049 -3.781 1.00 20.47 216 ASP A C 1
ATOM 1414 O O . ASP A 1 182 ? 101.054 -8.630 -2.639 1.00 20.05 216 ASP A O 1
ATOM 1419 N N . GLY A 1 183 ? 100.232 -9.335 -4.605 1.00 21.52 217 GLY A N 1
ATOM 1420 C CA . GLY A 1 183 ? 98.830 -9.269 -4.267 1.00 21.88 217 GLY A CA 1
ATOM 1421 C C . GLY A 1 183 ? 98.510 -10.309 -3.231 1.00 22.91 217 GLY A C 1
ATOM 1422 O O . GLY A 1 183 ? 97.590 -10.125 -2.498 1.00 23.65 217 GLY A O 1
ATOM 1423 N N . ALA A 1 184 ? 99.321 -11.346 -3.121 1.00 23.60 218 ALA A N 1
ATOM 1424 C CA . ALA A 1 184 ? 99.130 -12.410 -2.140 1.00 25.26 218 ALA A CA 1
ATOM 1425 C C . ALA A 1 184 ? 99.784 -12.154 -0.754 1.00 25.45 218 ALA A C 1
ATOM 1426 O O . ALA A 1 184 ? 99.683 -13.015 0.123 1.00 25.73 218 ALA A O 1
ATOM 1428 N N . HIS A 1 185 ? 100.486 -11.032 -0.580 1.00 24.23 219 HIS A N 1
ATOM 1429 C CA . HIS A 1 185 ? 101.102 -10.732 0.705 1.00 23.95 219 HIS A CA 1
ATOM 1430 C C . HIS A 1 185 ? 100.136 -10.134 1.750 1.00 24.16 219 HIS A C 1
ATOM 1431 O O . HIS A 1 185 ? 99.024 -9.721 1.406 1.00 24.33 219 HIS A O 1
ATOM 1438 N N . GLU A 1 186 ? 100.612 -9.976 2.983 1.00 24.31 220 GLU A N 1
ATOM 1439 C CA . GLU A 1 186 ? 99.765 -9.561 4.079 1.00 24.76 220 GLU A CA 1
ATOM 1440 C C . GLU A 1 186 ? 99.081 -8.217 3.747 1.00 24.39 220 GLU A C 1
ATOM 1441 O O . GLU A 1 186 ? 97.885 -8.117 3.869 1.00 24.16 220 GLU A O 1
ATOM 1447 N N . ARG A 1 187 ? 99.853 -7.211 3.306 1.00 23.39 221 ARG A N 1
ATOM 1448 C CA . ARG A 1 187 ? 99.327 -6.054 2.659 1.00 22.73 221 ARG A CA 1
ATOM 1449 C C . ARG A 1 187 ? 99.476 -6.279 1.123 1.00 23.09 221 ARG A C 1
ATOM 1450 O O . ARG A 1 187 ? 100.642 -6.322 0.618 1.00 23.62 221 ARG A O 1
ATOM 1458 N N . PRO A 1 188 ? 98.371 -6.517 0.385 1.00 23.16 222 PRO A N 1
ATOM 1459 C CA . PRO A 1 188 ? 98.510 -6.855 -1.054 1.00 23.12 222 PRO A CA 1
ATOM 1460 C C . PRO A 1 188 ? 99.077 -5.661 -1.853 1.00 22.23 222 PRO A C 1
ATOM 1461 O O . PRO A 1 188 ? 98.715 -4.488 -1.567 1.00 22.85 222 PRO A O 1
ATOM 1465 N N . GLY A 1 189 ? 99.985 -5.923 -2.765 1.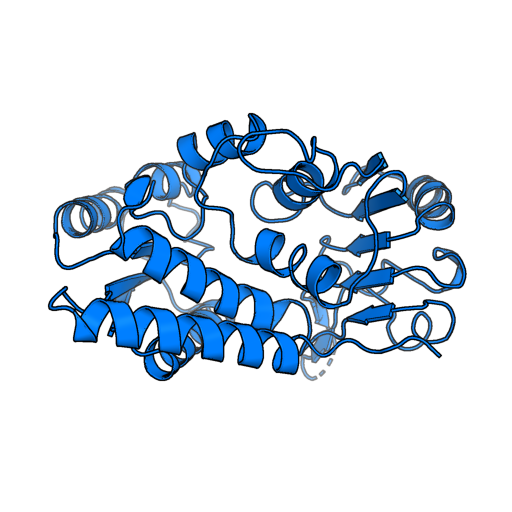00 21.09 223 GLY A N 1
ATOM 1466 C CA . GLY A 1 189 ? 100.384 -4.949 -3.737 1.00 20.60 223 GLY A CA 1
ATOM 1467 C C . GLY A 1 189 ? 99.714 -5.132 -5.138 1.00 20.23 223 GLY A C 1
ATOM 1468 O O . GLY A 1 189 ? 98.794 -5.963 -5.304 1.00 19.81 223 GLY A O 1
ATOM 1469 N N . GLY A 1 190 ? 100.169 -4.322 -6.093 1.00 19.38 224 GLY A N 1
ATOM 1470 C CA . GLY A 1 190 ? 99.596 -4.274 -7.466 1.00 19.28 224 GLY A CA 1
ATOM 1471 C C . GLY A 1 190 ? 100.119 -5.273 -8.503 1.00 19.23 224 GLY A C 1
ATOM 1472 O O . GLY A 1 190 ? 99.525 -5.448 -9.569 1.00 19.74 224 GLY A O 1
ATOM 1473 N N . ASP A 1 191 ? 101.244 -5.906 -8.238 1.00 19.11 225 ASP A N 1
ATOM 1474 C CA . ASP A 1 191 ? 101.815 -6.905 -9.130 1.00 18.97 225 ASP A CA 1
ATOM 1475 C C . ASP A 1 191 ? 102.155 -6.292 -10.521 1.00 18.45 225 ASP A C 1
ATOM 1476 O O . ASP A 1 191 ? 102.146 -6.965 -11.467 1.00 18.15 225 ASP A O 1
ATOM 1481 N N . ALA A 1 192 ? 102.430 -4.986 -10.589 1.00 18.17 226 ALA A N 1
ATOM 1482 C CA . ALA A 1 192 ? 102.851 -4.334 -11.780 1.00 17.78 226 ALA A CA 1
ATOM 1483 C C . ALA A 1 192 ? 104.369 -4.409 -11.934 1.00 17.72 226 ALA A C 1
ATOM 1484 O O . ALA A 1 192 ? 105.074 -4.416 -10.951 1.00 17.39 226 ALA A O 1
ATOM 1486 N N . THR A 1 193 ? 104.843 -4.367 -13.178 1.00 17.95 227 THR A N 1
ATOM 1487 C CA . THR A 1 193 ? 106.247 -4.178 -13.545 1.00 17.85 227 THR A CA 1
ATOM 1488 C C . THR A 1 193 ? 106.550 -2.652 -13.445 1.00 17.53 227 THR A C 1
ATOM 1489 O O . THR A 1 193 ? 105.960 -1.846 -14.236 1.00 18.08 227 THR A O 1
ATOM 1493 N N . VAL A 1 194 ? 107.403 -2.245 -12.485 1.00 16.59 228 VAL A N 1
ATOM 1494 C CA . VAL A 1 194 ? 107.532 -0.814 -12.141 1.00 16.51 228 VAL A CA 1
ATOM 1495 C C . VAL A 1 194 ? 108.915 -0.317 -12.443 1.00 16.13 228 VAL A C 1
ATOM 1496 O O . VAL A 1 194 ? 109.929 -0.887 -11.953 1.00 15.92 228 VAL A O 1
ATOM 1500 N N . THR A 1 195 ? 108.961 0.779 -13.190 1.00 15.92 229 THR A N 1
ATOM 1501 C CA . THR A 1 195 ? 110.202 1.526 -13.432 1.00 15.87 229 THR A CA 1
ATOM 1502 C C . THR A 1 195 ? 110.210 2.846 -12.575 1.00 15.72 229 THR A C 1
ATOM 1503 O O . THR A 1 195 ? 109.283 3.640 -12.647 1.00 15.08 229 THR A O 1
ATOM 1507 N N . ILE A 1 196 ? 111.278 3.015 -11.780 1.00 15.90 230 ILE A N 1
ATOM 1508 C CA . ILE A 1 196 ? 111.499 4.170 -10.964 1.00 16.15 230 ILE A CA 1
ATOM 1509 C C . ILE A 1 196 ? 112.454 5.053 -11.704 1.00 16.39 230 ILE A C 1
ATOM 1510 O O . ILE A 1 196 ? 113.642 4.658 -11.921 1.00 16.30 230 ILE A O 1
ATOM 1515 N N . SER A 1 197 ? 111.982 6.242 -12.051 1.00 16.41 231 SER A N 1
ATOM 1516 C CA . SER A 1 197 ? 112.836 7.280 -12.601 1.00 16.79 231 SER A CA 1
ATOM 1517 C C . SER A 1 197 ? 112.925 8.485 -11.711 1.00 17.40 231 SER A C 1
ATOM 1518 O O . SER A 1 197 ? 112.081 8.646 -10.849 1.00 17.79 231 SER A O 1
ATOM 1521 N N . HIS A 1 198 ? 113.907 9.360 -11.932 1.00 17.89 232 HIS A N 1
ATOM 1522 C CA . HIS A 1 198 ? 114.208 10.450 -10.970 1.00 18.74 232 HIS A CA 1
ATOM 1523 C C . HIS A 1 198 ? 115.067 11.547 -11.706 1.00 19.47 232 HIS A C 1
ATOM 1524 O O . HIS A 1 198 ? 115.235 11.515 -12.974 1.00 18.76 232 HIS A O 1
ATOM 1531 N N . ARG A 1 199 ? 115.681 12.429 -10.915 1.00 20.02 233 ARG A N 1
ATOM 1532 C CA . ARG A 1 199 ? 116.402 13.602 -11.431 1.00 21.47 233 ARG A CA 1
ATOM 1533 C C . ARG A 1 199 ? 117.616 13.197 -12.338 1.00 21.57 233 ARG A C 1
ATOM 1534 O O . ARG A 1 199 ? 118.023 14.005 -13.137 1.00 21.19 233 ARG A O 1
ATOM 1542 N N . TYR A 1 200 ? 118.201 12.000 -12.178 1.00 21.03 234 TYR A N 1
ATOM 1543 C CA . TYR A 1 200 ? 119.337 11.579 -13.035 1.00 21.67 234 TYR A CA 1
ATOM 1544 C C . TYR A 1 200 ? 118.928 10.660 -14.228 1.00 20.68 234 TYR A C 1
ATOM 1545 O O . TYR A 1 200 ? 119.748 10.137 -14.920 1.00 21.06 234 TYR A O 1
ATOM 1554 N N . THR A 1 201 ? 117.644 10.427 -14.412 1.00 20.22 235 THR A N 1
ATOM 1555 C CA . THR A 1 201 ? 117.139 9.686 -15.591 1.00 19.61 235 THR A CA 1
ATOM 1556 C C . THR A 1 201 ? 117.155 10.655 -16.755 1.00 19.70 235 THR A C 1
ATOM 1557 O O . THR A 1 201 ? 116.404 11.680 -16.725 1.00 19.67 235 THR A O 1
ATOM 1561 N N . PRO A 1 202 ? 117.959 10.332 -17.809 1.00 20.09 236 PRO A N 1
ATOM 1562 C CA . PRO A 1 202 ? 117.921 11.239 -18.961 1.00 20.69 236 PRO A CA 1
ATOM 1563 C C . PRO A 1 202 ? 116.581 11.305 -19.588 1.00 21.58 236 PRO A C 1
ATOM 1564 O O . PRO A 1 202 ? 115.886 10.315 -19.581 1.00 21.24 236 PRO A O 1
ATOM 1568 N N . LYS A 1 203 ? 116.160 12.471 -20.080 1.00 23.60 237 LYS A N 1
ATOM 1569 C CA . LYS A 1 203 ? 114.816 12.582 -20.709 1.00 26.12 237 LYS A CA 1
ATOM 1570 C C . LYS A 1 203 ? 114.586 11.499 -21.785 1.00 24.80 237 LYS A C 1
ATOM 1571 O O . LYS A 1 203 ? 113.501 10.924 -21.898 1.00 22.44 237 LYS A O 1
ATOM 1577 N N . GLU A 1 204 ? 115.639 11.192 -22.506 1.00 25.68 238 GLU A N 1
ATOM 1578 C CA . GLU A 1 204 ? 115.566 10.191 -23.538 1.00 27.90 238 GLU A CA 1
ATOM 1579 C C . GLU A 1 204 ? 115.147 8.841 -23.003 1.00 25.40 238 GLU A C 1
ATOM 1580 O O . GLU A 1 204 ? 114.347 8.097 -23.658 1.00 24.08 238 GLU A O 1
ATOM 1586 N N . GLN A 1 205 ? 115.728 8.499 -21.850 1.00 23.10 239 GLN A N 1
ATOM 1587 C CA . GLN A 1 205 ? 115.419 7.200 -21.234 1.00 22.00 239 GLN A CA 1
ATOM 1588 C C . GLN A 1 205 ? 114.050 7.200 -20.512 1.00 21.02 239 GLN A C 1
ATOM 1589 O O . GLN A 1 205 ? 113.335 6.176 -20.455 1.00 19.96 239 GLN A O 1
ATOM 1595 N N . LEU A 1 206 ? 113.697 8.350 -19.924 1.00 20.40 240 LEU A N 1
ATOM 1596 C CA . LEU A 1 206 ? 112.366 8.470 -19.455 1.00 20.09 240 LEU A CA 1
ATOM 1597 C C . LEU A 1 206 ? 111.370 8.174 -20.539 1.00 19.83 240 LEU A C 1
ATOM 1598 O O . LEU A 1 206 ? 110.522 7.367 -20.283 1.00 18.55 240 LEU A O 1
ATOM 1603 N N . LYS A 1 207 ? 111.499 8.766 -21.763 1.00 20.62 241 LYS A N 1
ATOM 1604 C CA . LYS A 1 207 ? 110.532 8.541 -22.820 1.00 21.20 241 LYS A CA 1
ATOM 1605 C C . LYS A 1 207 ? 110.510 7.092 -23.267 1.00 21.25 241 LYS A C 1
ATOM 1606 O O . LYS A 1 207 ? 109.466 6.519 -23.518 1.00 19.95 241 LYS A O 1
ATOM 1612 N N . LYS A 1 208 ? 111.672 6.484 -23.418 1.00 22.40 242 LYS A N 1
ATOM 1613 C CA . LYS A 1 208 ? 111.671 5.076 -23.861 1.00 23.77 242 LYS A CA 1
ATOM 1614 C C . LYS A 1 208 ? 110.985 4.105 -22.910 1.00 23.57 242 LYS A C 1
ATOM 1615 O O . LYS A 1 208 ? 110.614 3.004 -23.288 1.00 23.30 242 LYS A O 1
ATOM 1621 N N . HIS A 1 209 ? 110.928 4.451 -21.623 1.00 22.43 243 HIS A N 1
ATOM 1622 C CA . HIS A 1 209 ? 110.107 3.682 -20.656 1.00 21.95 243 HIS A CA 1
ATOM 1623 C C . HIS A 1 209 ? 108.682 4.103 -20.586 1.00 20.99 243 HIS A C 1
ATOM 1624 O O . HIS A 1 209 ? 107.825 3.192 -20.484 1.00 20.66 243 HIS A O 1
ATOM 1631 N N . THR A 1 210 ? 108.411 5.412 -20.665 1.00 20.22 244 THR A N 1
ATOM 1632 C CA . THR A 1 210 ? 107.026 5.798 -20.544 1.00 20.71 244 THR A CA 1
ATOM 1633 C C . THR A 1 210 ? 106.219 5.319 -21.736 1.00 21.50 244 THR A C 1
ATOM 1634 O O . THR A 1 210 ? 104.993 5.039 -21.647 1.00 21.36 244 THR A O 1
ATOM 1638 N N . ILE A 1 211 ? 106.905 5.202 -22.885 1.00 23.29 245 ILE A N 1
ATOM 1639 C CA . ILE A 1 211 ? 106.222 4.776 -24.071 1.00 24.77 245 ILE A CA 1
ATOM 1640 C C . ILE A 1 211 ? 105.740 3.304 -24.022 1.00 24.30 245 ILE A C 1
ATOM 1641 O O . ILE A 1 211 ? 104.785 2.964 -24.698 1.00 23.86 245 ILE A O 1
ATOM 1646 N N . LEU A 1 212 ? 106.354 2.469 -23.187 1.00 23.83 246 LEU A N 1
ATOM 1647 C CA . LEU A 1 212 ? 105.881 1.092 -22.893 1.00 24.10 246 LEU A CA 1
ATOM 1648 C C . LEU A 1 212 ? 104.785 1.017 -21.783 1.00 22.33 246 LEU A C 1
ATOM 1649 O O . LEU A 1 212 ? 104.190 -0.004 -21.583 1.00 22.77 246 LEU A O 1
ATOM 1654 N N . ALA A 1 213 ? 104.523 2.107 -21.129 1.00 20.95 247 ALA A N 1
ATOM 1655 C CA . ALA A 1 213 ? 103.744 2.099 -19.897 1.00 20.15 247 ALA A CA 1
ATOM 1656 C C . ALA A 1 213 ? 102.239 2.073 -20.146 1.00 20.05 247 ALA A C 1
ATOM 1657 O O . ALA A 1 213 ? 101.716 2.830 -20.934 1.00 19.33 247 ALA A O 1
ATOM 1659 N N . ASP A 1 214 ? 101.560 1.257 -19.351 1.00 19.95 248 ASP A N 1
ATOM 1660 C CA . ASP A 1 214 ? 100.135 1.263 -19.253 1.00 20.31 248 ASP A CA 1
ATOM 1661 C C . ASP A 1 214 ? 99.673 2.283 -18.273 1.00 20.22 248 ASP A C 1
ATOM 1662 O O . ASP A 1 214 ? 98.550 2.827 -18.368 1.00 19.93 248 ASP A O 1
ATOM 1667 N N . ILE A 1 215 ? 100.524 2.563 -17.293 1.00 19.79 249 ILE A N 1
ATOM 1668 C CA . ILE A 1 215 ? 100.234 3.639 -16.339 1.00 19.83 249 ILE A CA 1
ATOM 1669 C C . ILE A 1 215 ? 101.478 4.431 -16.078 1.00 19.52 249 ILE A C 1
ATOM 1670 O O . ILE A 1 215 ? 102.566 3.877 -15.755 1.00 20.14 249 ILE A O 1
ATOM 1675 N N . VAL A 1 216 ? 101.343 5.734 -16.102 1.00 18.95 250 VAL A N 1
ATOM 1676 C CA . VAL A 1 216 ? 102.449 6.590 -15.822 1.00 18.25 250 VAL A CA 1
ATOM 1677 C C . VAL A 1 216 ? 102.062 7.435 -14.658 1.00 18.04 250 VAL A C 1
ATOM 1678 O O . VAL A 1 216 ? 100.955 8.080 -14.654 1.00 17.88 250 VAL A O 1
ATOM 1682 N N . ILE A 1 217 ? 102.909 7.487 -13.643 1.00 17.65 251 ILE A N 1
ATOM 1683 C CA . ILE A 1 217 ? 102.534 8.303 -12.398 1.00 17.80 251 ILE A CA 1
ATOM 1684 C C . ILE A 1 217 ? 103.605 9.352 -12.174 1.00 18.05 251 ILE A C 1
ATOM 1685 O O . ILE A 1 217 ? 104.809 8.984 -12.020 1.00 17.52 251 ILE A O 1
ATOM 1690 N N . SER A 1 218 ? 103.238 10.637 -12.234 1.00 18.29 252 SER A N 1
ATOM 1691 C CA . SER A 1 218 ? 104.276 11.666 -12.200 1.00 18.49 252 SER A CA 1
ATOM 1692 C C . SER A 1 218 ? 104.283 12.392 -10.898 1.00 18.72 252 SER A C 1
ATOM 1693 O O . SER A 1 218 ? 103.291 13.003 -10.533 1.00 19.40 252 SER A O 1
ATOM 1696 N N . ALA A 1 219 ? 105.424 12.348 -10.228 1.00 18.75 253 ALA A N 1
ATOM 1697 C CA . ALA A 1 219 ? 105.578 12.977 -8.952 1.00 18.79 253 ALA A CA 1
ATOM 1698 C C . ALA A 1 219 ? 106.930 13.619 -8.855 1.00 19.36 253 ALA A C 1
ATOM 1699 O O . ALA A 1 219 ? 107.700 13.431 -7.892 1.00 19.41 253 ALA A O 1
ATOM 1701 N N . ALA A 1 220 ? 107.201 14.477 -9.828 1.00 20.03 254 ALA A N 1
ATOM 1702 C CA . ALA A 1 220 ? 108.505 15.156 -9.926 1.00 20.73 254 ALA A CA 1
ATOM 1703 C C . ALA A 1 220 ? 108.467 16.622 -9.638 1.00 21.46 254 ALA A C 1
ATOM 1704 O O . ALA A 1 220 ? 109.438 17.161 -9.200 1.00 22.16 254 ALA A O 1
ATOM 1706 N N . GLY A 1 221 ? 107.341 17.273 -9.769 1.00 22.34 255 GLY A N 1
ATOM 1707 C CA . GLY A 1 221 ? 107.326 18.754 -9.590 1.00 23.30 255 GLY A CA 1
ATOM 1708 C C . GLY A 1 221 ? 108.064 19.432 -10.755 1.00 24.22 255 GLY A C 1
ATOM 1709 O O . GLY A 1 221 ? 108.991 20.265 -10.551 1.00 24.79 255 GLY A O 1
ATOM 1710 N N . ILE A 1 222 ? 107.738 19.006 -11.977 1.00 24.61 256 ILE A N 1
ATOM 1711 C CA . ILE A 1 222 ? 108.238 19.627 -13.162 1.00 25.08 256 ILE A CA 1
ATOM 1712 C C . ILE A 1 222 ? 107.128 19.822 -14.161 1.00 25.49 256 ILE A C 1
ATOM 1713 O O . ILE A 1 222 ? 106.598 18.852 -14.685 1.00 24.63 256 ILE A O 1
ATOM 1718 N N . PRO A 1 223 ? 106.830 21.096 -14.520 1.00 26.57 257 PRO A N 1
ATOM 1719 C CA . PRO A 1 223 ? 105.733 21.298 -15.483 1.00 26.28 257 PRO A CA 1
ATOM 1720 C C . PRO A 1 223 ? 106.008 20.753 -16.808 1.00 25.85 257 PRO A C 1
ATOM 1721 O O . PRO A 1 223 ? 107.129 20.891 -17.238 1.00 25.12 257 PRO A O 1
ATOM 1725 N N . ASN A 1 224 ? 104.982 20.169 -17.456 1.00 25.78 258 ASN A N 1
ATOM 1726 C CA . ASN A 1 224 ? 105.148 19.539 -18.808 1.00 25.79 258 ASN A CA 1
ATOM 1727 C C . ASN A 1 224 ? 106.216 18.463 -18.894 1.00 24.98 258 ASN A C 1
ATOM 1728 O O . ASN A 1 224 ? 106.855 18.271 -19.920 1.00 25.56 258 ASN A O 1
ATOM 1733 N N . LEU A 1 225 ? 106.444 17.745 -17.804 1.00 23.27 259 LEU A N 1
ATOM 1734 C CA . LEU A 1 225 ? 107.433 16.737 -17.841 1.00 22.39 259 LEU A CA 1
ATOM 1735 C C . LEU A 1 225 ? 106.905 15.612 -18.707 1.00 21.94 259 LEU A C 1
ATOM 1736 O O . LEU A 1 225 ? 107.715 14.893 -19.310 1.00 21.06 259 LEU A O 1
ATOM 1741 N N . ILE A 1 226 ? 105.577 15.405 -18.675 1.00 21.55 260 ILE A N 1
ATOM 1742 C CA . ILE A 1 226 ? 104.913 14.320 -19.449 1.00 21.86 260 ILE A CA 1
ATOM 1743 C C . ILE A 1 226 ? 104.066 14.972 -20.500 1.00 22.67 260 ILE A C 1
ATOM 1744 O O . ILE A 1 226 ? 103.167 15.829 -20.251 1.00 22.06 260 ILE A O 1
ATOM 1749 N N . THR A 1 227 ? 104.451 14.631 -21.716 1.00 24.09 261 THR A N 1
ATOM 1750 C CA . THR A 1 227 ? 103.815 15.089 -22.956 1.00 25.06 261 THR A CA 1
ATOM 1751 C C . THR A 1 227 ? 103.277 13.914 -23.764 1.00 25.33 261 THR A C 1
ATOM 1752 O O . THR A 1 227 ? 103.727 12.781 -23.577 1.00 24.06 261 THR A O 1
ATOM 1756 N N . ALA A 1 228 ? 102.366 14.228 -24.714 1.00 26.45 262 ALA A N 1
ATOM 1757 C CA . ALA A 1 228 ? 101.682 13.204 -25.589 1.00 26.23 262 ALA A CA 1
ATOM 1758 C C . ALA A 1 228 ? 102.590 12.201 -26.298 1.00 25.94 262 ALA A C 1
ATOM 1759 O O . ALA A 1 228 ? 102.286 11.008 -26.335 1.00 25.32 262 ALA A O 1
ATOM 1761 N N . ASP A 1 229 ? 103.723 12.658 -26.815 1.00 25.43 263 ASP A N 1
ATOM 1762 C CA . ASP A 1 229 ? 104.649 11.769 -27.524 1.00 26.39 263 ASP A CA 1
ATOM 1763 C C . ASP A 1 229 ? 105.383 10.718 -26.608 1.00 26.06 263 ASP A C 1
ATOM 1764 O O . ASP A 1 229 ? 106.025 9.782 -27.103 1.00 24.80 263 ASP A O 1
ATOM 1769 N N . MET A 1 230 ? 105.333 10.953 -25.273 1.00 24.37 264 MET A N 1
ATOM 1770 C CA . MET A 1 230 ? 105.891 10.060 -24.271 1.00 24.18 264 MET A CA 1
ATOM 1771 C C . MET A 1 230 ? 104.965 8.923 -23.797 1.00 24.08 264 MET A C 1
ATOM 1772 O O . MET A 1 230 ? 105.443 8.032 -23.152 1.00 23.13 264 MET A O 1
ATOM 1777 N N . ILE A 1 231 ? 103.683 8.967 -24.178 1.00 24.15 265 ILE A N 1
ATOM 1778 C CA . ILE A 1 231 ? 102.520 8.175 -23.635 1.00 25.14 265 ILE A CA 1
ATOM 1779 C C . ILE A 1 231 ? 102.075 7.238 -24.720 1.00 25.79 265 ILE A C 1
ATOM 1780 O O . ILE A 1 231 ? 102.023 7.637 -25.884 1.00 25.36 265 ILE A O 1
ATOM 1785 N N . LYS A 1 232 ? 101.751 5.998 -24.415 1.00 26.25 266 LYS A N 1
ATOM 1786 C CA . LYS A 1 232 ? 101.087 5.208 -25.453 1.00 27.21 266 LYS A CA 1
ATOM 1787 C C . LYS A 1 232 ? 99.610 5.447 -25.323 1.00 26.67 266 LYS A C 1
ATOM 1788 O O . LYS A 1 232 ? 99.033 5.761 -24.225 1.00 25.84 266 LYS A O 1
ATOM 1794 N N . GLU A 1 233 ? 99.004 5.260 -26.475 1.00 25.38 267 GLU A N 1
ATOM 1795 C CA . GLU A 1 233 ? 97.631 5.582 -26.678 1.00 25.57 267 GLU A CA 1
ATOM 1796 C C . GLU A 1 233 ? 96.873 4.655 -25.748 1.00 24.05 267 GLU A C 1
ATOM 1797 O O . GLU A 1 233 ? 97.110 3.491 -25.766 1.00 22.39 267 GLU A O 1
ATOM 1803 N N . GLY A 1 234 ? 95.967 5.224 -24.951 1.00 23.47 268 GLY A N 1
ATOM 1804 C CA . GLY A 1 234 ? 95.151 4.436 -24.060 1.00 23.33 268 GLY A CA 1
ATOM 1805 C C . GLY A 1 234 ? 95.713 4.336 -22.642 1.00 21.91 268 GLY A C 1
ATOM 1806 O O . GLY A 1 234 ? 94.975 3.949 -21.772 1.00 21.88 268 GLY A O 1
ATOM 1807 N N . ALA A 1 235 ? 96.975 4.766 -22.442 1.00 20.95 269 ALA A N 1
ATOM 1808 C CA . ALA A 1 235 ? 97.597 4.792 -21.112 1.00 20.44 269 ALA A CA 1
ATOM 1809 C C . ALA A 1 235 ? 96.798 5.608 -20.052 1.00 20.06 269 ALA A C 1
ATOM 1810 O O . ALA A 1 235 ? 96.041 6.560 -20.385 1.00 20.30 269 ALA A O 1
ATO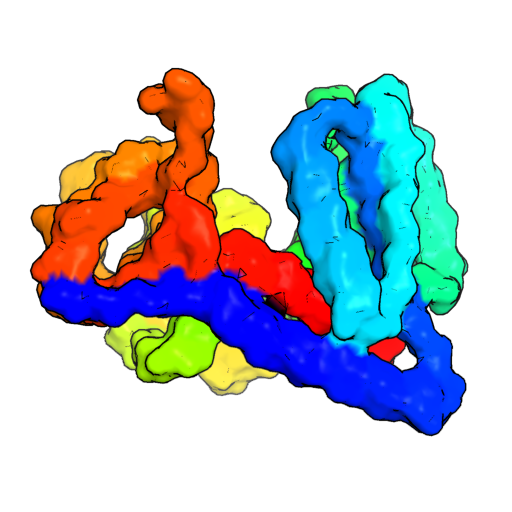M 1812 N N . ALA A 1 236 ? 96.917 5.173 -18.807 1.00 19.35 270 ALA A N 1
ATOM 1813 C CA . ALA A 1 236 ? 96.449 5.934 -17.628 1.00 19.05 270 ALA A CA 1
ATOM 1814 C C . ALA A 1 236 ? 97.600 6.832 -17.119 1.00 18.71 270 ALA A C 1
ATOM 1815 O O . ALA A 1 236 ? 98.738 6.385 -16.927 1.00 18.44 270 ALA A O 1
ATOM 1817 N N . VAL A 1 237 ? 97.287 8.114 -16.953 1.00 19.16 271 VAL A N 1
ATOM 1818 C CA . VAL A 1 237 ? 98.233 9.130 -16.573 1.00 19.42 271 VAL A CA 1
ATOM 1819 C C . VAL A 1 237 ? 97.739 9.805 -15.310 1.00 19.72 271 VAL A C 1
ATOM 1820 O O . VAL A 1 237 ? 96.699 10.515 -15.309 1.00 20.27 271 VAL A O 1
ATOM 1824 N N . ILE A 1 238 ? 98.459 9.547 -14.217 1.00 19.85 272 ILE A N 1
ATOM 1825 C CA . ILE A 1 238 ? 98.117 10.053 -12.862 1.00 20.59 272 ILE A CA 1
ATOM 1826 C C . ILE A 1 238 ? 99.107 11.149 -12.482 1.00 20.29 272 ILE A C 1
ATOM 1827 O O . ILE A 1 238 ? 100.297 10.841 -12.292 1.00 20.01 272 ILE A O 1
ATOM 1832 N N . ASP A 1 239 ? 98.602 12.364 -12.322 1.00 20.36 273 ASP A N 1
ATOM 1833 C CA . ASP A 1 239 ? 99.473 13.570 -12.101 1.00 21.12 273 ASP A CA 1
ATOM 1834 C C . ASP A 1 239 ? 99.465 13.987 -10.611 1.00 21.40 273 ASP A C 1
ATOM 1835 O O . ASP A 1 239 ? 98.478 14.611 -10.091 1.00 20.81 273 ASP A O 1
ATOM 1840 N N . VAL A 1 240 ? 100.572 13.636 -9.943 1.00 21.67 274 VAL A N 1
ATOM 1841 C CA . VAL A 1 240 ? 100.734 13.953 -8.510 1.00 22.27 274 VAL A CA 1
ATOM 1842 C C . VAL A 1 240 ? 101.451 15.283 -8.380 1.00 22.92 274 VAL A C 1
ATOM 1843 O O . VAL A 1 240 ? 101.399 15.830 -7.394 1.00 23.63 274 VAL A O 1
ATOM 1847 N N . GLY A 1 241 ? 102.160 15.785 -9.371 1.00 23.79 275 GLY A N 1
ATOM 1848 C CA . GLY A 1 241 ? 102.833 17.090 -9.229 1.00 24.32 275 GLY A CA 1
ATOM 1849 C C . GLY A 1 241 ? 101.999 18.321 -8.863 1.00 25.45 275 GLY A C 1
ATOM 1850 O O . GLY A 1 241 ? 100.766 18.387 -9.156 1.00 27.23 275 GLY A O 1
ATOM 1851 N N . ILE A 1 242 ? 102.630 19.269 -8.185 1.00 38.60 276 ILE A N 1
ATOM 1852 C CA . ILE A 1 242 ? 102.014 20.527 -7.797 1.00 41.09 276 ILE A CA 1
ATOM 1853 C C . ILE A 1 242 ? 103.097 21.547 -8.081 1.00 40.81 276 ILE A C 1
ATOM 1854 O O . ILE A 1 242 ? 104.215 21.424 -7.569 1.00 43.01 276 ILE A O 1
ATOM 1859 N N . ASN A 1 243 ? 102.797 22.456 -8.989 1.00 39.78 277 ASN A N 1
ATOM 1860 C CA . ASN A 1 243 ? 103.772 23.402 -9.507 1.00 41.17 277 ASN A CA 1
ATOM 1861 C C . ASN A 1 243 ? 103.114 24.760 -9.611 1.00 43.21 277 ASN A C 1
ATOM 1862 O O . ASN A 1 243 ? 102.006 24.912 -10.175 1.00 41.28 277 ASN A O 1
ATOM 1867 N N . ARG A 1 244 ? 103.774 25.737 -8.985 1.00 48.85 278 ARG A N 1
ATOM 1868 C CA . ARG A 1 244 ? 103.363 27.146 -9.102 1.00 52.59 278 ARG A CA 1
ATOM 1869 C C . ARG A 1 244 ? 104.128 27.708 -10.303 1.00 54.39 278 ARG A C 1
ATOM 1870 O O . ARG A 1 244 ? 105.335 27.607 -10.376 1.00 57.27 278 ARG A O 1
ATOM 1878 N N . VAL A 1 245 ? 103.400 28.217 -11.277 1.00 55.17 279 VAL A N 1
ATOM 1879 C CA . VAL A 1 245 ? 103.940 28.719 -12.544 1.00 58.68 279 VAL A CA 1
ATOM 1880 C C . VAL A 1 245 ? 103.262 30.082 -12.767 1.00 62.05 279 VAL A C 1
ATOM 1881 O O . VAL A 1 245 ? 102.479 30.525 -11.895 1.00 61.28 279 VAL A O 1
ATOM 1885 N N . HIS A 1 246 ? 103.520 30.705 -13.930 1.00 68.71 280 HIS A N 1
ATOM 1886 C CA . HIS A 1 246 ? 102.957 32.026 -14.298 1.00 73.06 280 HIS A CA 1
ATOM 1887 C C . HIS A 1 246 ? 102.262 32.027 -15.671 1.00 74.05 280 HIS A C 1
ATOM 1888 O O . HIS A 1 246 ? 101.146 32.568 -15.816 1.00 74.86 280 HIS A O 1
ATOM 1895 N N . LYS A 1 252 ? 100.034 36.305 -13.335 1.00 64.95 286 LYS A N 1
ATOM 1896 C CA . LYS A 1 252 ? 99.639 35.868 -12.004 1.00 63.79 286 LYS A CA 1
ATOM 1897 C C . LYS A 1 252 ? 100.224 34.449 -11.657 1.00 62.82 286 LYS A C 1
ATOM 1898 O O . LYS A 1 252 ? 100.539 33.687 -12.563 1.00 61.72 286 LYS A O 1
ATOM 1904 N N . PRO A 1 253 ? 100.385 34.101 -10.345 1.00 64.36 287 PRO A N 1
ATOM 1905 C CA . PRO A 1 253 ? 100.828 32.720 -9.982 1.00 62.96 287 PRO A CA 1
ATOM 1906 C C . PRO A 1 253 ? 99.726 31.725 -10.283 1.00 59.85 287 PRO A C 1
ATOM 1907 O O . PRO A 1 253 ? 98.555 32.022 -10.009 1.00 62.96 287 PRO A O 1
ATOM 1911 N N . LYS A 1 254 ? 100.073 30.556 -10.796 1.00 55.83 288 LYS A N 1
ATOM 1912 C CA . LYS A 1 254 ? 99.043 29.585 -11.198 1.00 53.51 288 LYS A CA 1
ATOM 1913 C C . LYS A 1 254 ? 99.455 28.164 -10.758 1.00 50.06 288 LYS A C 1
ATOM 1914 O O . LYS A 1 254 ? 100.622 27.935 -10.586 1.00 48.17 288 LYS A O 1
ATOM 1920 N N . LEU A 1 255 ? 98.507 27.244 -10.577 1.00 48.38 289 LEU A N 1
ATOM 1921 C CA . LEU A 1 255 ? 98.816 25.878 -10.179 1.00 46.67 289 LEU A CA 1
ATOM 1922 C C . LEU A 1 255 ? 98.732 24.919 -11.426 1.00 44.43 289 LEU A C 1
ATOM 1923 O O . LEU A 1 255 ? 97.717 24.917 -12.106 1.00 48.00 289 LEU A O 1
ATOM 1928 N N . VAL A 1 256 ? 99.797 24.166 -11.766 1.00 34.64 290 VAL A N 1
ATOM 1929 C CA . VAL A 1 256 ? 99.705 23.084 -12.798 1.00 32.24 290 VAL A CA 1
ATOM 1930 C C . VAL A 1 256 ? 100.380 21.844 -12.252 1.00 30.27 290 VAL A C 1
ATOM 1931 O O . VAL A 1 256 ? 101.187 21.918 -11.296 1.00 30.09 290 VAL A O 1
ATOM 1935 N N . GLY A 1 257 ? 100.097 20.734 -12.917 1.00 28.37 291 GLY A N 1
ATOM 1936 C CA . GLY A 1 257 ? 100.669 19.442 -12.617 1.00 27.31 291 GLY A CA 1
ATOM 1937 C C . GLY A 1 257 ? 101.996 19.232 -13.370 1.00 26.66 291 GLY A C 1
ATOM 1938 O O . GLY A 1 257 ? 102.574 20.174 -13.938 1.00 27.16 291 GLY A O 1
ATOM 1939 N N . ASP A 1 258 ? 102.474 18.010 -13.339 1.00 25.34 292 ASP A N 1
ATOM 1940 C CA . ASP A 1 258 ? 103.675 17.644 -14.084 1.00 25.61 292 ASP A CA 1
ATOM 1941 C C . ASP A 1 258 ? 103.292 17.309 -15.562 1.00 25.47 292 ASP A C 1
ATOM 1942 O O . ASP A 1 258 ? 104.149 16.993 -16.385 1.00 26.00 292 ASP A O 1
ATOM 1947 N N . VAL A 1 259 ? 102.039 17.167 -15.828 1.00 25.43 293 VAL A N 1
ATOM 1948 C CA . VAL A 1 259 ? 101.579 16.623 -17.107 1.00 26.30 293 VAL A CA 1
ATOM 1949 C C . VAL A 1 259 ? 101.076 17.723 -18.003 1.00 27.01 293 VAL A C 1
ATOM 1950 O O . VAL A 1 259 ? 100.409 18.609 -17.554 1.00 27.64 293 VAL A O 1
ATOM 1954 N N . ASP A 1 260 ? 101.397 17.658 -19.288 1.00 28.23 294 ASP A N 1
ATOM 1955 C CA . ASP A 1 260 ? 100.790 18.604 -20.238 1.00 28.97 294 ASP A CA 1
ATOM 1956 C C . ASP A 1 260 ? 99.368 18.120 -20.454 1.00 28.39 294 ASP A C 1
ATOM 1957 O O . ASP A 1 260 ? 99.102 17.346 -21.325 1.00 28.63 294 ASP A O 1
ATOM 1962 N N . PHE A 1 261 ? 98.465 18.589 -19.652 1.00 28.43 295 PHE A N 1
ATOM 1963 C CA . PHE A 1 261 ? 97.136 17.999 -19.629 1.00 29.28 295 PHE A CA 1
ATOM 1964 C C . PHE A 1 261 ? 96.408 18.110 -21.009 1.00 30.59 295 PHE A C 1
ATOM 1965 O O . PHE A 1 261 ? 95.766 17.172 -21.509 1.00 30.42 295 PHE A O 1
ATOM 1973 N N . GLU A 1 262 ? 96.456 19.289 -21.558 1.00 32.21 296 GLU A N 1
ATOM 1974 C CA . GLU A 1 262 ? 95.763 19.536 -22.820 1.00 35.07 296 GLU A CA 1
ATOM 1975 C C . GLU A 1 262 ? 96.279 18.594 -23.971 1.00 32.73 296 GLU A C 1
ATOM 1976 O O . GLU A 1 262 ? 95.433 18.054 -24.713 1.00 32.36 296 GLU A O 1
ATOM 1982 N N . GLY A 1 263 ? 97.586 18.368 -24.076 1.00 30.34 297 GLY A N 1
ATOM 1983 C CA . GLY A 1 263 ? 98.071 17.419 -25.072 1.00 30.07 297 GLY A CA 1
ATOM 1984 C C . GLY A 1 263 ? 97.776 15.976 -24.722 1.00 29.19 297 GLY A C 1
ATOM 1985 O O . GLY A 1 263 ? 97.357 15.160 -25.531 1.00 28.67 297 GLY A O 1
ATOM 1986 N N . VAL A 1 264 ? 98.040 15.627 -23.468 1.00 28.36 298 VAL A N 1
ATOM 1987 C CA . VAL A 1 264 ? 97.964 14.234 -23.088 1.00 27.49 298 VAL A CA 1
ATOM 1988 C C . VAL A 1 264 ? 96.533 13.725 -23.024 1.00 27.59 298 VAL A C 1
ATOM 1989 O O . VAL A 1 264 ? 96.337 12.493 -23.199 1.00 27.22 298 VAL A O 1
ATOM 1993 N N A ARG A 1 265 ? 95.553 14.604 -22.770 0.50 28.33 299 ARG A N 1
ATOM 1994 N N B ARG A 1 265 ? 95.553 14.585 -22.764 0.50 28.06 299 ARG A N 1
ATOM 1995 C CA A ARG A 1 265 ? 94.112 14.198 -22.756 0.50 29.50 299 ARG A CA 1
ATOM 1996 C CA B ARG A 1 265 ? 94.131 14.158 -22.762 0.50 29.04 299 ARG A CA 1
ATOM 1997 C C A ARG A 1 265 ? 93.566 13.723 -24.136 0.50 30.73 299 ARG A C 1
ATOM 1998 C C B ARG A 1 265 ? 93.642 13.560 -24.120 0.50 30.38 299 ARG A C 1
ATOM 1999 O O A ARG A 1 265 ? 92.438 13.210 -24.218 0.50 30.65 299 ARG A O 1
ATOM 2000 O O B ARG A 1 265 ? 92.652 12.797 -24.177 0.50 30.00 299 ARG A O 1
ATOM 2015 N N . GLN A 1 266 ? 94.390 13.871 -25.183 1.00 31.51 300 GLN A N 1
ATOM 2016 C CA . GLN A 1 266 ? 94.048 13.490 -26.573 1.00 33.48 300 GLN A CA 1
ATOM 2017 C C . GLN A 1 266 ? 94.632 12.161 -26.872 1.00 32.99 300 GLN A C 1
ATOM 2018 O O . GLN A 1 266 ? 94.332 11.561 -27.901 1.00 34.64 300 GLN A O 1
ATOM 2024 N N . LYS A 1 267 ? 95.503 11.658 -26.021 1.00 30.53 301 LYS A N 1
ATOM 2025 C CA . LYS A 1 267 ? 96.245 10.418 -26.340 1.00 29.13 301 LYS A CA 1
ATOM 2026 C C . LYS A 1 267 ? 95.982 9.329 -25.274 1.00 28.03 301 LYS A C 1
ATOM 2027 O O . LYS A 1 267 ? 95.797 8.161 -25.610 1.00 27.61 301 LYS A O 1
ATOM 2033 N N . ALA A 1 268 ? 95.891 9.733 -23.996 1.00 26.88 302 ALA A N 1
ATOM 2034 C CA . ALA A 1 268 ? 95.658 8.767 -22.836 1.00 25.87 302 ALA A CA 1
ATOM 2035 C C . ALA A 1 268 ? 94.240 8.227 -22.765 1.00 25.62 302 ALA A C 1
ATOM 2036 O O . ALA A 1 268 ? 93.343 8.853 -23.223 1.00 25.97 302 ALA A O 1
ATOM 2038 N N . GLY A 1 269 ? 94.052 7.073 -22.168 1.00 25.62 303 GLY A N 1
ATOM 2039 C CA . GLY A 1 269 ? 92.706 6.510 -21.832 1.00 26.34 303 GLY A CA 1
ATOM 2040 C C . GLY A 1 269 ? 92.114 7.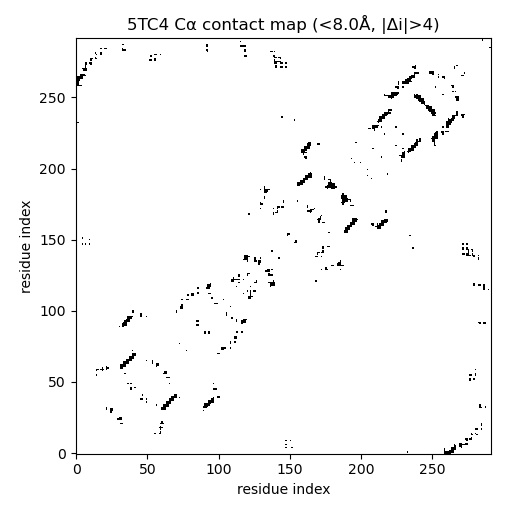203 -20.573 1.00 26.09 303 GLY A C 1
ATOM 2041 O O . GLY A 1 269 ? 90.916 7.464 -20.473 1.00 26.21 303 GLY A O 1
ATOM 2042 N N . TYR A 1 270 ? 92.993 7.508 -19.622 1.00 25.28 304 TYR A N 1
ATOM 2043 C CA . TYR A 1 270 ? 92.619 8.136 -18.358 1.00 25.19 304 TYR A CA 1
ATOM 2044 C C . TYR A 1 270 ? 93.641 9.157 -17.958 1.00 23.79 304 TYR A C 1
ATOM 2045 O O . TYR A 1 270 ? 94.842 8.972 -18.158 1.00 22.61 304 TYR A O 1
ATOM 2054 N N . ILE A 1 271 ? 93.163 10.245 -17.420 1.00 23.64 305 ILE A N 1
ATOM 2055 C CA . ILE A 1 271 ? 94.077 11.244 -16.960 1.00 23.92 305 ILE A CA 1
ATOM 2056 C C . ILE A 1 271 ? 93.476 11.909 -15.661 1.00 23.92 305 ILE A C 1
ATOM 2057 O O . ILE A 1 271 ? 92.229 11.946 -15.518 1.00 24.10 305 ILE A O 1
ATOM 2062 N N . THR A 1 272 ? 94.339 12.336 -14.726 1.00 23.63 306 THR A N 1
ATOM 2063 C CA . THR A 1 272 ? 93.857 13.170 -13.509 1.00 23.97 306 THR A CA 1
ATOM 2064 C C . THR A 1 272 ? 94.269 14.640 -13.678 1.00 24.08 306 THR A C 1
ATOM 2065 O O . THR A 1 272 ? 95.381 14.900 -14.078 1.00 24.05 306 THR A O 1
ATOM 2069 N N . PRO A 1 273 ? 93.369 15.568 -13.415 1.00 24.37 307 PRO A N 1
ATOM 2070 C CA . PRO A 1 273 ? 93.681 16.978 -13.462 1.00 25.47 307 PRO A CA 1
ATOM 2071 C C . PRO A 1 273 ? 94.363 17.449 -12.159 1.00 25.84 307 PRO A C 1
ATOM 2072 O O . PRO A 1 273 ? 94.392 16.733 -11.191 1.00 24.93 307 PRO A O 1
ATOM 2076 N N . VAL A 1 274 ? 94.948 18.619 -12.244 1.00 27.20 308 VAL A N 1
ATOM 2077 C CA . VAL A 1 274 ? 95.600 19.311 -11.154 1.00 28.56 308 VAL A CA 1
ATOM 2078 C C . VAL A 1 274 ? 95.168 20.732 -11.348 1.00 30.84 308 VAL A C 1
ATOM 2079 O O . VAL A 1 274 ? 95.487 21.300 -12.389 1.00 31.71 308 VAL A O 1
ATOM 2083 N N . PRO A 1 275 ? 94.426 21.321 -10.411 1.00 32.31 309 PRO A N 1
ATOM 2084 C CA . PRO A 1 275 ? 93.895 20.653 -9.231 1.00 31.96 309 PRO A CA 1
ATOM 2085 C C . PRO A 1 275 ? 92.790 19.697 -9.557 1.00 31.03 309 PRO A C 1
ATOM 2086 O O . PRO A 1 275 ? 92.504 19.466 -10.700 1.00 32.37 309 PRO A O 1
ATOM 2090 N N . GLY A 1 276 ? 92.231 19.120 -8.512 1.00 29.68 310 GLY A N 1
ATOM 2091 C CA . GLY A 1 276 ? 91.082 18.253 -8.528 1.00 28.60 310 GLY A CA 1
ATOM 2092 C C . GLY A 1 276 ? 91.373 16.815 -8.785 1.00 27.14 310 GLY A C 1
ATOM 2093 O O . GLY A 1 276 ? 90.430 16.065 -9.054 1.00 27.06 310 GLY A O 1
ATOM 2094 N N . GLY A 1 277 ? 92.616 16.379 -8.675 1.00 25.68 311 GLY A N 1
ATOM 2095 C CA . GLY A 1 277 ? 92.896 14.980 -8.914 1.00 25.62 311 GLY A CA 1
ATOM 2096 C C . GLY A 1 277 ? 93.370 14.265 -7.654 1.00 25.20 311 GLY A C 1
ATOM 2097 O O . GLY A 1 277 ? 92.565 13.895 -6.768 1.00 26.21 311 GLY A O 1
ATOM 2098 N N . VAL A 1 278 ? 94.654 14.036 -7.609 1.00 24.09 312 VAL A N 1
ATOM 2099 C CA . VAL A 1 278 ? 95.249 13.352 -6.462 1.00 24.44 312 VAL A CA 1
ATOM 2100 C C . VAL A 1 278 ? 95.090 14.190 -5.144 1.00 24.65 312 VAL A C 1
ATOM 2101 O O . VAL A 1 278 ? 94.847 13.636 -4.088 1.00 24.80 312 VAL A O 1
ATOM 2105 N N . GLY A 1 279 ? 95.189 15.480 -5.228 1.00 24.84 313 GLY A N 1
ATOM 2106 C CA . GLY A 1 279 ? 95.008 16.364 -4.058 1.00 26.16 313 GLY A CA 1
ATOM 2107 C C . GLY A 1 279 ? 93.887 15.987 -3.051 1.00 26.28 313 GLY A C 1
ATOM 2108 O O . GLY A 1 279 ? 94.158 15.790 -1.809 1.00 25.83 313 GLY A O 1
ATOM 2109 N N . PRO A 1 280 ? 92.646 15.933 -3.553 1.00 26.34 314 PRO A N 1
ATOM 2110 C CA . PRO A 1 280 ? 91.558 15.627 -2.639 1.00 26.72 314 PRO A CA 1
ATOM 2111 C C . PRO A 1 280 ? 91.645 14.238 -2.109 1.00 27.03 314 PRO A C 1
ATOM 2112 O O . PRO A 1 280 ? 91.167 14.025 -0.981 1.00 27.35 314 PRO A O 1
ATOM 2116 N N . MET A 1 281 ? 92.229 13.331 -2.902 1.00 25.62 315 MET A N 1
ATOM 2117 C CA . MET A 1 281 ? 92.469 11.969 -2.481 1.00 26.16 315 MET A CA 1
ATOM 2118 C C . MET A 1 281 ? 93.478 11.860 -1.323 1.00 25.01 315 MET A C 1
ATOM 2119 O O . MET A 1 281 ? 93.287 11.054 -0.497 1.00 24.39 315 MET A O 1
ATOM 2124 N N . THR A 1 282 ? 94.475 12.727 -1.310 1.00 24.78 316 THR A N 1
ATOM 2125 C CA . THR A 1 282 ? 95.454 12.816 -0.277 1.00 26.01 316 THR A CA 1
ATOM 2126 C C . THR A 1 282 ? 94.736 13.049 1.088 1.00 26.08 316 THR A C 1
ATOM 2127 O O . THR A 1 282 ? 95.072 12.414 2.061 1.00 26.75 316 THR A O 1
ATOM 2131 N N . VAL A 1 283 ? 93.751 13.928 1.098 1.00 25.79 317 VAL A N 1
ATOM 2132 C CA . VAL A 1 283 ? 93.070 14.355 2.278 1.00 25.20 317 VAL A CA 1
ATOM 2133 C C . VAL A 1 283 ? 92.084 13.255 2.676 1.00 25.82 317 VAL A C 1
ATOM 2134 O O . VAL A 1 283 ? 91.897 12.980 3.849 1.00 26.51 317 VAL A O 1
ATOM 2138 N N . ALA A 1 284 ? 91.369 12.659 1.737 1.00 24.96 318 ALA A N 1
ATOM 2139 C CA . ALA A 1 284 ? 90.441 11.623 2.083 1.00 24.93 318 ALA A CA 1
ATOM 2140 C C . ALA A 1 284 ? 91.094 10.387 2.732 1.00 25.10 318 ALA A C 1
ATOM 2141 O O . ALA A 1 284 ? 90.534 9.834 3.683 1.00 25.83 318 ALA A O 1
ATOM 2143 N N . MET A 1 285 ? 92.238 9.947 2.224 1.00 24.18 319 MET A N 1
ATOM 2144 C CA . MET A 1 285 ? 92.887 8.791 2.706 1.00 24.59 319 MET A CA 1
ATOM 2145 C C . MET A 1 285 ? 93.450 9.035 4.120 1.00 24.76 319 MET A C 1
ATOM 2146 O O . MET A 1 285 ? 93.612 8.054 4.857 1.00 24.85 319 MET A O 1
ATOM 2151 N N . LEU A 1 286 ? 93.845 10.273 4.385 1.00 23.98 320 LEU A N 1
ATOM 2152 C CA . LEU A 1 286 ? 94.257 10.670 5.714 1.00 25.27 320 LEU A CA 1
ATOM 2153 C C . LEU A 1 286 ? 93.073 10.436 6.675 1.00 26.23 320 LEU A C 1
ATOM 2154 O O . LEU A 1 286 ? 93.259 9.931 7.763 1.00 26.52 320 LEU A O 1
ATOM 2159 N N . MET A 1 287 ? 91.886 10.780 6.237 1.00 22.49 321 MET A N 1
ATOM 2160 C CA . MET A 1 287 ? 90.676 10.474 7.000 1.00 24.16 321 MET A CA 1
ATOM 2161 C C . MET A 1 287 ? 90.524 9.001 7.320 1.00 24.23 321 MET A C 1
ATOM 2162 O O . MET A 1 287 ? 90.269 8.605 8.473 1.00 24.35 321 MET A O 1
ATOM 2167 N N . LYS A 1 288 ? 90.799 8.205 6.341 1.00 25.09 322 LYS A N 1
ATOM 2168 C CA . LYS A 1 288 ? 90.744 6.793 6.512 1.00 27.00 322 LYS A CA 1
ATOM 2169 C C . LYS A 1 288 ? 91.800 6.283 7.543 1.00 24.85 322 LYS A C 1
ATOM 2170 O O . LYS A 1 288 ? 91.517 5.415 8.286 1.00 24.77 322 LYS A O 1
ATOM 2176 N N . ASN A 1 289 ? 92.991 6.817 7.526 1.00 23.68 323 ASN A N 1
ATOM 2177 C CA . ASN A 1 289 ? 94.036 6.390 8.420 1.00 23.76 323 ASN A CA 1
ATOM 2178 C C . ASN A 1 289 ? 93.698 6.779 9.876 1.00 23.42 323 ASN A C 1
ATOM 2179 O O . ASN A 1 289 ? 94.184 6.130 10.804 1.00 23.83 323 ASN A O 1
ATOM 2184 N N . THR A 1 290 ? 92.914 7.840 10.049 1.00 22.49 324 THR A N 1
ATOM 2185 C CA . THR A 1 290 ? 92.559 8.360 11.362 1.00 23.09 324 THR A CA 1
ATOM 2186 C C . THR A 1 290 ? 91.569 7.433 12.048 1.00 23.59 324 THR A C 1
ATOM 2187 O O . THR A 1 290 ? 91.776 6.995 13.157 1.00 23.36 324 THR A O 1
ATOM 2191 N N . ILE A 1 291 ? 90.543 7.034 11.336 1.00 24.84 325 ILE A N 1
ATOM 2192 C CA . ILE A 1 291 ? 89.690 6.016 11.864 1.00 26.30 325 ILE A CA 1
ATOM 2193 C C . ILE A 1 291 ? 90.444 4.706 12.097 1.00 27.00 325 ILE A C 1
ATOM 2194 O O . ILE A 1 291 ? 90.133 4.007 13.041 1.00 27.03 325 ILE A O 1
ATOM 2199 N N . ILE A 1 292 ? 91.419 4.367 11.242 1.00 27.06 326 ILE A N 1
ATOM 2200 C CA . ILE A 1 292 ? 92.170 3.163 11.473 1.00 27.75 326 ILE A CA 1
ATOM 2201 C C . ILE A 1 292 ? 93.003 3.230 12.764 1.00 27.68 326 ILE A C 1
ATOM 2202 O O . ILE A 1 292 ? 92.981 2.273 13.588 1.00 28.81 326 ILE A O 1
ATOM 2207 N N . ALA A 1 293 ? 93.668 4.349 12.985 1.00 26.96 327 ALA A N 1
ATOM 2208 C CA . ALA A 1 293 ? 94.421 4.588 14.234 1.00 27.40 327 ALA A CA 1
ATOM 2209 C C . ALA A 1 293 ? 93.474 4.548 15.484 1.00 27.71 327 ALA A C 1
ATOM 2210 O O . ALA A 1 293 ? 93.762 3.893 16.467 1.00 27.82 327 ALA A O 1
ATOM 2212 N N . ALA A 1 294 ? 92.296 5.146 15.352 1.00 27.12 328 ALA A N 1
ATOM 2213 C CA . ALA A 1 294 ? 91.287 5.139 16.437 1.00 28.96 328 ALA A CA 1
ATOM 2214 C C . ALA A 1 294 ? 90.812 3.727 16.755 1.00 30.93 328 ALA A C 1
ATOM 2215 O O . ALA A 1 294 ? 90.572 3.413 17.884 1.00 31.84 328 ALA A O 1
ATOM 2217 N N . LYS A 1 295 ? 90.663 2.857 15.762 1.00 32.96 329 LYS A N 1
ATOM 2218 C CA . LYS A 1 295 ? 90.104 1.538 16.059 1.00 35.75 329 LYS A CA 1
ATOM 2219 C C . LYS A 1 295 ? 91.180 0.678 16.598 1.00 39.06 329 LYS A C 1
ATOM 2220 O O . LYS A 1 295 ? 90.880 -0.426 17.026 1.00 41.94 329 LYS A O 1
ATOM 2226 N N . LYS A 1 296 ? 92.430 1.138 16.551 1.00 41.98 330 LYS A N 1
ATOM 2227 C CA . LYS A 1 296 ? 93.548 0.404 17.081 1.00 47.41 330 LYS A CA 1
ATOM 2228 C C . LYS A 1 296 ? 93.634 -0.950 16.403 1.00 52.29 330 LYS A C 1
ATOM 2229 O O . LYS A 1 296 ? 93.982 -1.956 17.027 1.00 57.49 330 LYS A O 1
ATOM 2235 N N . VAL A 1 297 ? 93.369 -0.996 15.102 1.00 53.52 331 VAL A N 1
ATOM 2236 C CA . VAL A 1 297 ? 93.371 -2.309 14.406 1.00 57.07 331 VAL A CA 1
ATOM 2237 C C . VAL A 1 297 ? 94.773 -2.762 13.974 1.00 58.38 331 VAL A C 1
ATOM 2238 O O . VAL A 1 297 ? 94.928 -3.965 13.695 1.00 62.35 331 VAL A O 1
ATOM 2242 N N . LEU A 1 298 ? 95.776 -1.864 13.919 1.00 55.73 332 LEU A N 1
ATOM 2243 C CA . LEU A 1 298 ? 97.199 -2.316 13.812 1.00 57.56 332 LEU A CA 1
ATOM 2244 C C . LEU A 1 298 ? 97.836 -2.495 15.205 1.00 58.41 332 LEU A C 1
ATOM 2245 O O . LEU A 1 298 ? 98.581 -3.440 15.449 1.00 58.81 332 LEU A O 1
#

Foldseek 3Di:
DADAQFLQVVLVVLLVVLLVLQVVCVVVPDAAFEAEEEEEADDVVLVVLVVLQCVSCVSSRHHYDYHYYYLVDAQVRLLVVLVVLQPDVNHLAYYYGDDHDPNHDVLVNLCSHDQLRHLQLSHPVLLVCLLVLADGNAHQLLVLVVSSCVVVPPAQAAFEEEEEACDSSHRVSNQSQRCAACPGNNHGRNHHYDYHYPPQPLVNQLVRQCRGLEYEYDHQAAQSAAQSSHAAAHAYHFPHWYFDDVTDTFTNHPCVGNSVGYNHYYGPPRGSSSSSSSVSSVSSSVSSVSPD

Radius of gyration: 18.99 Å; Cα contacts (8 Å, |Δi|>4): 648; chains: 1; bounding box: 42×48×53 Å

GO terms:
  GO:0004477 methenyltetrahydrofolate cyclohydrolase activity (F, IDA)
  GO:0000287 magnesium ion binding (F, IMP)
  GO:0042301 phosphate ion binding (F, IMP)
  GO:0004487 methylenetetrahydrofolate dehydrogenase (NAD+) activity (F, IMP)
  GO:0004488 methylenetetrahydrofolate dehydrogenase (NADP+) activity (F, IMP)
  GO:0005739 mitochondrion (C, HTP)
  GO:0005759 mitochondrial matrix (C, TAS)
  GO:0004477 methenyltetrahydrofolate cyclohydrolase activity (F, TAS)
  GO:0004487 methylenetetrahydrofolate dehydrogenase (NAD+) activity (F, TAS)
  GO:0046655 folic acid metabolic process (P, TAS)
  GO:0005515 protein binding (F, IPI)
  GO:0005739 mitochondrion (C, IDA)
  GO:0000287 magnesium ion binding (F, IDA)
  GO:0042301 phosphate ion binding (F, IDA)
  GO:0004487 methylenetetrahydrofolate dehydrogenase (NAD+) activity (F, IDA)
  GO:0004488 methylenetetrahydrofolate dehydrogenase (NADP+) activity (F, IDA)
  GO:0046653 tetrahydrofolate metabolic process (P, IDA)
  GO:0005576 extracellular region (C, HDA)